Protein AF-A0A7V4QDB2-F1 (afdb_monomer_lite)

Structure (mmCIF, N/CA/C/O backbone):
data_AF-A0A7V4QDB2-F1
#
_entry.id   AF-A0A7V4QDB2-F1
#
loop_
_atom_site.group_PDB
_atom_site.id
_atom_site.type_symbol
_atom_site.label_atom_id
_atom_site.label_alt_id
_atom_site.label_comp_id
_atom_site.label_asym_id
_atom_site.label_entity_id
_atom_site.label_seq_id
_atom_site.pdbx_PDB_ins_code
_atom_site.Cartn_x
_atom_site.Cartn_y
_atom_site.Cartn_z
_atom_site.occupancy
_atom_site.B_iso_or_equiv
_atom_site.auth_seq_id
_atom_site.auth_comp_id
_atom_site.auth_asym_id
_atom_site.auth_atom_id
_atom_site.pdbx_PDB_model_num
ATOM 1 N N . MET A 1 1 ? -69.770 12.957 23.979 1.00 39.69 1 MET A N 1
ATOM 2 C CA . MET A 1 1 ? -69.033 11.780 23.462 1.00 39.69 1 MET A CA 1
ATOM 3 C C . MET A 1 1 ? -67.690 12.247 22.910 1.00 39.69 1 MET A C 1
ATOM 5 O O . MET A 1 1 ? -67.645 12.792 21.817 1.00 39.69 1 MET A O 1
ATOM 9 N N . ILE A 1 2 ? -66.619 12.118 23.698 1.00 40.50 2 ILE A N 1
ATOM 10 C CA . ILE A 1 2 ? -65.248 12.482 23.302 1.00 40.50 2 ILE A CA 1
ATOM 11 C C . ILE A 1 2 ? -64.656 11.323 22.488 1.00 40.50 2 ILE A C 1
ATOM 13 O O . ILE A 1 2 ? -64.474 10.222 23.005 1.00 40.50 2 ILE A O 1
ATOM 17 N N . LYS A 1 3 ? -64.389 11.559 21.200 1.00 41.50 3 LYS A N 1
ATOM 18 C CA . LYS A 1 3 ? -63.605 10.655 20.350 1.00 41.50 3 LYS A CA 1
ATOM 19 C C . LYS A 1 3 ? -62.129 10.842 20.700 1.00 41.50 3 LYS A C 1
ATOM 21 O O . LYS A 1 3 ? -61.544 11.868 20.372 1.00 41.50 3 LYS A O 1
ATOM 26 N N . LYS A 1 4 ? -61.534 9.858 21.375 1.00 45.91 4 LYS A N 1
ATOM 27 C CA . LYS A 1 4 ? -60.077 9.768 21.530 1.00 45.91 4 LYS A CA 1
ATOM 28 C C . LYS A 1 4 ? -59.485 9.322 20.193 1.00 45.91 4 LYS A C 1
ATOM 30 O O . LYS A 1 4 ? -59.705 8.189 19.777 1.00 45.91 4 LYS A O 1
ATOM 35 N N . ILE A 1 5 ? -58.766 10.214 19.519 1.00 55.41 5 ILE A N 1
ATOM 36 C CA . ILE A 1 5 ? -57.895 9.864 18.394 1.00 55.41 5 ILE A CA 1
ATOM 37 C C . ILE A 1 5 ? -56.551 9.469 19.007 1.00 55.41 5 ILE A C 1
ATOM 39 O O . ILE A 1 5 ? -55.859 10.304 19.584 1.00 55.41 5 ILE A O 1
ATOM 43 N N . ILE A 1 6 ? -56.221 8.182 18.940 1.00 51.91 6 ILE A N 1
ATOM 44 C CA . ILE A 1 6 ? -54.904 7.662 19.311 1.00 51.91 6 ILE A CA 1
ATOM 45 C C . ILE A 1 6 ? -54.031 7.793 18.062 1.00 51.91 6 ILE A C 1
ATOM 47 O O . ILE A 1 6 ? -54.211 7.057 17.096 1.00 51.91 6 ILE A O 1
ATOM 51 N N . LEU A 1 7 ? -53.132 8.777 18.064 1.00 51.25 7 LEU A N 1
ATOM 52 C CA . LEU A 1 7 ? -52.102 8.937 17.043 1.00 51.25 7 LEU A CA 1
ATOM 53 C C . LEU A 1 7 ? -50.924 8.030 17.416 1.00 51.25 7 LEU A C 1
ATOM 55 O O . LEU A 1 7 ? -50.096 8.384 18.252 1.00 51.25 7 LEU A O 1
ATOM 59 N N . THR A 1 8 ? -50.874 6.836 16.835 1.00 52.44 8 THR A N 1
ATOM 60 C CA . THR A 1 8 ? -49.744 5.915 16.984 1.00 52.44 8 THR A CA 1
ATOM 61 C C . THR A 1 8 ? -48.567 6.463 16.176 1.00 52.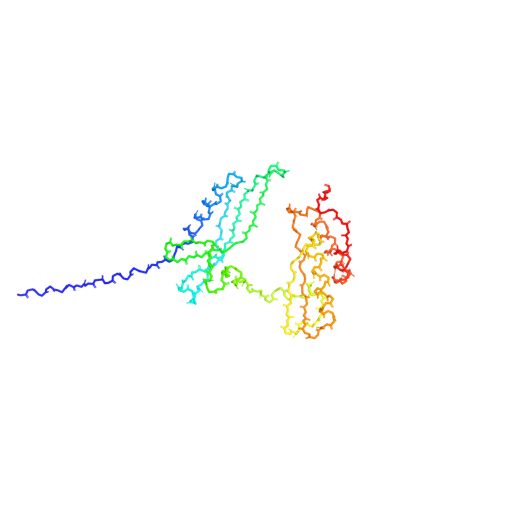44 8 THR A C 1
ATOM 63 O O . THR A 1 8 ? -48.520 6.322 14.955 1.00 52.44 8 THR A O 1
ATOM 66 N N . LEU A 1 9 ? -47.625 7.132 16.846 1.00 48.81 9 LEU A N 1
ATOM 67 C CA . LEU A 1 9 ? -46.342 7.509 16.256 1.00 48.81 9 LEU A CA 1
ATOM 68 C C . LEU A 1 9 ? -45.534 6.223 16.027 1.00 48.81 9 LEU A C 1
ATOM 70 O O . LEU A 1 9 ? -44.991 5.643 16.965 1.00 48.81 9 LEU A O 1
ATOM 74 N N . LEU A 1 10 ? -45.484 5.752 14.781 1.00 46.97 10 LEU A N 1
ATOM 75 C CA . LEU A 1 10 ? -44.579 4.684 14.372 1.00 46.97 10 LEU A CA 1
ATOM 76 C C . LEU A 1 10 ? -43.167 5.288 14.316 1.00 46.97 10 LEU A C 1
ATOM 78 O O . LEU A 1 10 ? -42.761 5.857 13.304 1.00 46.97 10 LEU A O 1
ATOM 82 N N . THR A 1 11 ? -42.425 5.241 15.421 1.00 50.84 11 T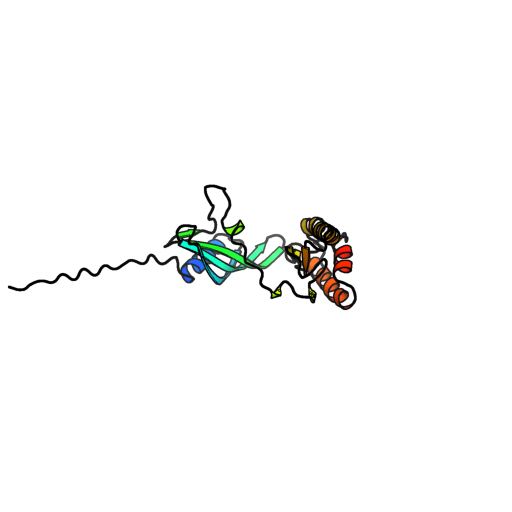HR A N 1
ATOM 83 C CA . THR A 1 11 ? -40.996 5.561 15.396 1.00 50.84 11 THR A CA 1
ATOM 84 C C . THR A 1 11 ? -40.297 4.444 14.634 1.00 50.84 11 THR A C 1
ATOM 86 O O . THR A 1 11 ? -40.037 3.374 15.182 1.00 50.84 11 THR A O 1
ATOM 89 N N . ALA A 1 12 ? -40.042 4.664 13.346 1.00 49.31 12 ALA A N 1
ATOM 90 C CA . ALA A 1 12 ? -39.113 3.842 12.595 1.00 49.31 12 ALA A CA 1
ATOM 91 C C . ALA A 1 12 ? -37.734 4.021 13.239 1.00 49.31 12 ALA A C 1
ATOM 93 O O . ALA A 1 12 ? -37.071 5.038 13.035 1.00 49.31 12 ALA A O 1
ATOM 94 N N . SER A 1 13 ? -37.332 3.057 14.065 1.00 45.91 13 SER A N 1
ATOM 95 C CA . SER A 1 13 ? -35.958 2.927 14.526 1.00 45.91 13 SER A CA 1
ATOM 96 C C . SER A 1 13 ? -35.113 2.644 13.292 1.00 45.91 13 SER A C 1
ATOM 98 O O . SER A 1 13 ? -34.986 1.499 12.863 1.00 45.91 13 SER A O 1
ATOM 100 N N . ILE A 1 14 ? -34.597 3.695 12.660 1.00 53.34 14 ILE A N 1
ATOM 101 C CA . ILE A 1 14 ? -33.517 3.548 11.697 1.00 53.34 14 ILE A CA 1
ATOM 102 C C . ILE A 1 14 ? -32.365 3.007 12.535 1.00 53.34 14 ILE A C 1
ATOM 104 O O . ILE A 1 14 ? -31.809 3.725 13.363 1.00 53.34 14 ILE A O 1
ATOM 108 N N . ALA A 1 15 ? -32.083 1.714 12.401 1.00 53.75 15 ALA A N 1
ATOM 109 C CA . ALA A 1 15 ? -30.854 1.151 12.917 1.00 53.75 15 ALA A CA 1
ATOM 110 C C . ALA A 1 15 ? -29.731 1.834 12.131 1.00 53.75 15 ALA A C 1
ATOM 112 O O . ALA A 1 15 ? -29.511 1.570 10.948 1.00 53.75 15 ALA A O 1
ATOM 113 N N . PHE A 1 16 ? -29.136 2.855 12.740 1.00 61.19 16 PHE A N 1
ATOM 114 C CA . PHE A 1 16 ? -27.985 3.519 12.166 1.00 61.19 16 PHE A CA 1
ATOM 115 C C . PHE A 1 16 ? -26.813 2.555 12.320 1.00 61.19 16 PHE A C 1
ATOM 117 O O . PHE A 1 16 ? -26.580 2.029 13.406 1.00 61.19 16 PHE A O 1
ATOM 124 N N . ALA A 1 17 ? -26.104 2.288 11.224 1.00 71.50 17 ALA A N 1
ATOM 125 C CA . ALA A 1 17 ? -24.808 1.634 11.311 1.00 71.50 17 ALA A CA 1
ATOM 126 C C . ALA A 1 17 ? -23.901 2.431 12.258 1.00 71.50 17 ALA A C 1
ATOM 128 O O . ALA A 1 17 ? -24.026 3.659 12.321 1.00 71.50 17 ALA A O 1
ATOM 129 N N . ALA A 1 18 ? -22.990 1.743 12.953 1.00 87.19 18 ALA A N 1
ATOM 130 C CA . ALA A 1 18 ? -22.106 2.361 13.934 1.00 87.19 18 ALA A CA 1
ATOM 131 C C . ALA A 1 18 ? -21.476 3.629 13.353 1.00 87.19 18 ALA A C 1
ATOM 133 O O . ALA A 1 18 ? -20.985 3.619 12.218 1.00 87.19 18 ALA A O 1
ATOM 134 N N . SER A 1 19 ? -21.524 4.712 14.115 1.00 91.75 19 SER A N 1
ATOM 135 C CA . SER A 1 19 ? -21.009 6.032 13.770 1.00 91.75 19 SER A CA 1
ATOM 136 C C . SER A 1 19 ? -19.488 6.035 13.597 1.00 91.75 19 SER A C 1
ATOM 138 O O . SER A 1 19 ? -18.784 5.099 13.973 1.00 91.75 19 SER A O 1
ATOM 140 N N . ASP A 1 20 ? -18.950 7.105 13.013 1.00 94.19 20 ASP A N 1
ATOM 141 C CA . ASP A 1 20 ? -17.502 7.257 12.825 1.00 94.19 20 ASP A CA 1
ATOM 142 C C . ASP A 1 20 ? -16.729 7.307 14.150 1.00 94.19 20 ASP A C 1
ATOM 144 O O . ASP A 1 20 ? -15.613 6.786 14.218 1.00 94.19 20 ASP A O 1
ATOM 148 N N . SER A 1 21 ? -17.322 7.876 15.206 1.00 94.69 21 SER A N 1
ATOM 149 C CA . SER A 1 21 ? -16.753 7.845 16.557 1.00 94.69 21 SER A CA 1
ATOM 150 C C . SER A 1 21 ? -16.737 6.431 17.120 1.00 94.69 21 SER A C 1
ATOM 152 O O . SER A 1 21 ? -15.685 5.980 17.554 1.00 94.69 21 SER A O 1
ATOM 154 N N . GLU A 1 22 ? -17.844 5.688 17.020 1.00 95.19 22 GLU A N 1
ATOM 155 C CA . GLU A 1 22 ? -17.910 4.307 17.522 1.00 95.19 22 GLU A CA 1
ATOM 156 C C . GLU A 1 22 ? -16.906 3.395 16.807 1.00 95.19 22 GLU A C 1
ATOM 158 O O . GLU A 1 22 ? -16.229 2.593 17.448 1.00 95.19 22 GLU A O 1
ATOM 163 N N . VAL A 1 23 ? -16.747 3.548 15.487 1.00 95.94 23 VAL A N 1
ATOM 164 C CA . VAL A 1 23 ? -15.726 2.816 14.722 1.00 95.94 23 VAL A CA 1
ATOM 165 C C . VAL A 1 23 ? -14.315 3.217 15.156 1.00 95.94 23 VAL A C 1
ATOM 167 O O . VAL A 1 23 ? -13.468 2.348 15.367 1.00 95.94 23 VAL A O 1
ATOM 170 N N . SER A 1 24 ? -14.044 4.513 15.312 1.00 96.88 24 SER A N 1
ATOM 171 C CA . SER A 1 24 ? -12.717 5.003 15.711 1.00 96.88 24 SER A CA 1
ATOM 172 C C . SER A 1 24 ? -12.333 4.562 17.126 1.00 96.88 24 SER A C 1
ATOM 174 O O . SER A 1 24 ? -11.186 4.163 17.351 1.00 96.88 24 SER A O 1
ATOM 176 N N . ASP A 1 25 ? -13.285 4.573 18.056 1.00 96.50 25 ASP A N 1
ATOM 177 C CA . ASP A 1 25 ? -13.107 4.126 19.438 1.00 96.50 25 ASP A CA 1
ATOM 178 C C . ASP A 1 25 ? -12.877 2.616 19.494 1.00 96.50 25 ASP A C 1
ATOM 180 O O . ASP A 1 25 ? -11.897 2.164 20.090 1.00 96.50 25 ASP A O 1
ATOM 184 N N . PHE A 1 26 ? -13.690 1.836 18.772 1.00 96.25 26 PHE A N 1
ATOM 185 C CA . PHE A 1 26 ? -13.509 0.391 18.642 1.00 96.25 26 PHE A CA 1
ATOM 186 C C . PHE A 1 26 ? -12.099 0.035 18.152 1.00 96.25 26 PHE A C 1
ATOM 188 O O . PHE A 1 26 ? -11.421 -0.802 18.750 1.00 96.25 26 PHE A O 1
ATOM 195 N N . ILE A 1 27 ? -11.624 0.693 17.091 1.00 96.81 27 ILE A N 1
ATOM 196 C CA . ILE A 1 27 ? -10.281 0.464 16.539 1.00 96.81 27 ILE A CA 1
ATOM 197 C C . ILE A 1 27 ? -9.201 0.883 17.540 1.00 96.81 27 ILE A C 1
ATOM 199 O O . ILE A 1 27 ? -8.220 0.165 17.730 1.00 96.81 27 ILE A O 1
ATOM 203 N N . THR A 1 28 ? -9.373 2.029 18.196 1.00 97.38 28 THR A N 1
ATOM 204 C CA . THR A 1 28 ? -8.433 2.517 19.211 1.00 97.38 28 THR A CA 1
ATOM 205 C C . THR A 1 28 ? -8.288 1.506 20.346 1.00 97.38 28 THR A C 1
ATOM 207 O O . THR A 1 28 ? -7.170 1.188 20.756 1.00 97.38 28 THR A O 1
ATOM 210 N N . ASP A 1 29 ? -9.397 0.941 20.814 1.00 96.44 29 ASP A N 1
ATOM 211 C CA . ASP A 1 29 ? -9.395 -0.075 21.859 1.00 96.44 29 ASP A CA 1
ATOM 212 C C . ASP A 1 29 ? -8.815 -1.408 21.378 1.00 96.44 29 ASP A C 1
ATOM 214 O O . ASP A 1 29 ? -8.097 -2.060 22.137 1.00 96.44 29 ASP A O 1
ATOM 218 N N . LEU A 1 30 ? -9.025 -1.795 20.113 1.00 94.56 30 LEU A N 1
ATOM 219 C CA . LEU A 1 30 ? -8.324 -2.937 19.517 1.00 94.56 30 LEU A CA 1
ATOM 220 C C . LEU A 1 30 ? -6.802 -2.754 19.544 1.00 94.56 30 LEU A C 1
ATOM 222 O O . LEU A 1 30 ? -6.093 -3.694 19.898 1.00 94.56 30 LEU A O 1
ATOM 226 N N . VAL A 1 31 ? -6.295 -1.560 19.224 1.00 95.69 31 VAL A N 1
ATOM 227 C CA . VAL A 1 31 ? -4.853 -1.271 19.284 1.00 95.69 31 VAL A CA 1
ATOM 228 C C . VAL A 1 31 ? -4.340 -1.366 20.724 1.00 95.69 31 VAL A C 1
ATOM 230 O O . VAL A 1 31 ? -3.316 -2.008 20.954 1.00 95.69 31 VAL A O 1
ATOM 233 N N . LYS A 1 32 ? -5.064 -0.805 21.705 1.00 96.06 32 LYS A N 1
ATOM 234 C CA . LYS A 1 32 ? -4.680 -0.848 23.133 1.00 96.06 32 LYS A CA 1
ATOM 235 C C . LYS A 1 32 ? -4.586 -2.264 23.704 1.00 96.06 32 LYS A C 1
ATOM 237 O O . LYS A 1 32 ? -3.852 -2.473 24.665 1.00 96.06 32 LYS A O 1
ATOM 242 N N . LYS A 1 33 ? -5.314 -3.238 23.141 1.00 96.00 33 LYS A N 1
ATOM 243 C CA . LYS A 1 33 ? -5.232 -4.645 23.578 1.00 96.00 33 LYS A CA 1
ATOM 244 C C . LYS A 1 33 ? -3.844 -5.245 23.367 1.00 96.00 33 LYS A C 1
ATOM 246 O O . LYS A 1 33 ? -3.505 -6.215 24.040 1.00 96.00 33 LYS A O 1
ATOM 251 N N . ASN A 1 34 ? -3.044 -4.694 22.454 1.00 94.75 34 ASN A N 1
ATOM 252 C CA . ASN A 1 34 ? -1.663 -5.110 22.272 1.00 94.75 34 ASN A CA 1
ATOM 253 C C . ASN A 1 34 ? -0.725 -4.187 23.078 1.00 94.75 34 ASN A C 1
ATOM 255 O O . ASN A 1 34 ? -0.548 -3.033 22.692 1.00 94.75 34 ASN A O 1
ATOM 259 N N . PRO A 1 35 ? -0.060 -4.677 24.143 1.00 93.62 35 PRO A N 1
ATOM 260 C CA . PRO A 1 35 ? 0.806 -3.853 24.992 1.00 93.62 35 PRO A CA 1
ATOM 261 C C . PRO A 1 35 ? 2.057 -3.328 24.272 1.00 93.62 35 PRO A C 1
ATOM 263 O O . PRO A 1 35 ? 2.726 -2.428 24.776 1.00 93.62 35 PRO A O 1
ATOM 266 N N . MET A 1 36 ? 2.395 -3.881 23.103 1.00 94.50 36 MET A N 1
ATOM 267 C CA . MET A 1 36 ? 3.489 -3.381 22.268 1.00 94.50 36 MET A CA 1
ATOM 268 C C . MET A 1 36 ? 3.070 -2.173 21.424 1.00 94.50 36 MET A C 1
ATOM 270 O O . MET A 1 36 ? 3.922 -1.580 20.766 1.00 94.50 36 MET A O 1
ATOM 274 N N . LEU A 1 37 ? 1.784 -1.809 21.407 1.00 96.19 37 LEU A N 1
ATOM 275 C CA . LEU A 1 37 ? 1.252 -0.725 20.592 1.00 96.19 37 LEU A CA 1
ATOM 276 C C . LEU A 1 37 ? 0.703 0.403 21.470 1.00 96.19 37 LEU A C 1
ATOM 278 O O . LEU A 1 37 ? 0.098 0.184 22.514 1.00 96.19 37 LEU A O 1
ATOM 282 N N . THR A 1 38 ? 0.888 1.642 21.030 1.00 96.94 38 THR A N 1
ATOM 283 C CA . THR A 1 38 ? 0.275 2.828 21.639 1.00 96.94 38 THR A CA 1
ATOM 284 C C . THR A 1 38 ? -0.481 3.595 20.557 1.00 96.94 38 THR A C 1
ATOM 286 O O . THR A 1 38 ? 0.161 4.081 19.623 1.00 96.94 38 THR A O 1
ATOM 289 N N . PRO A 1 39 ? -1.822 3.701 20.624 1.00 96.94 39 PRO A N 1
ATOM 290 C CA . PRO A 1 39 ? -2.593 4.393 19.594 1.00 96.94 39 PRO A CA 1
ATOM 291 C C . PRO A 1 39 ? -2.254 5.889 19.572 1.00 96.94 39 PRO A C 1
ATOM 293 O O . PRO A 1 39 ? -2.085 6.508 20.621 1.00 96.94 39 PRO A O 1
ATOM 296 N N . LYS A 1 40 ? -2.179 6.474 18.372 1.00 97.69 40 LYS A N 1
ATOM 297 C CA . LYS A 1 40 ? -2.029 7.922 18.162 1.00 97.69 40 LYS A CA 1
ATOM 298 C C . LYS A 1 40 ? -3.288 8.546 17.587 1.00 97.69 40 LYS A C 1
ATOM 300 O O . LYS A 1 40 ? -3.792 9.518 18.138 1.00 97.69 40 LYS A O 1
ATOM 305 N N . SER A 1 41 ? -3.780 8.021 16.467 1.00 97.31 41 SER A N 1
ATOM 306 C CA . SER A 1 41 ? -5.013 8.510 15.852 1.00 97.31 41 SER A CA 1
ATOM 307 C C . SER A 1 41 ? -5.687 7.447 14.990 1.00 97.31 41 SER A C 1
ATOM 309 O O . SER A 1 41 ? -5.026 6.572 14.432 1.00 97.31 41 SER A O 1
ATOM 311 N N . VAL A 1 42 ? -7.009 7.546 14.866 1.00 97.69 42 VAL A N 1
ATOM 312 C CA . VAL A 1 42 ? -7.808 6.811 13.882 1.00 97.69 42 VAL A CA 1
ATOM 313 C C . VAL A 1 42 ? -8.588 7.844 13.079 1.00 97.69 42 VAL A C 1
ATOM 315 O O . VAL A 1 42 ? -9.263 8.696 13.652 1.00 97.69 42 VAL A O 1
ATOM 318 N N . LYS A 1 43 ? -8.450 7.819 11.753 1.00 97.12 43 LYS A N 1
ATOM 319 C CA . LYS A 1 43 ? -9.115 8.754 10.836 1.00 97.12 43 LYS A CA 1
ATOM 320 C C . LYS A 1 43 ? -9.978 7.982 9.856 1.00 97.12 43 LYS A C 1
ATOM 322 O O . LYS A 1 43 ? -9.466 7.126 9.136 1.00 97.12 43 LYS A O 1
ATOM 327 N N . ILE A 1 44 ? -11.260 8.323 9.785 1.00 96.19 44 ILE A N 1
ATOM 328 C CA . ILE A 1 44 ? -12.166 7.787 8.768 1.00 96.19 44 ILE A CA 1
ATOM 329 C C . ILE A 1 44 ? -11.897 8.512 7.445 1.00 96.19 44 ILE A C 1
ATOM 331 O O . ILE A 1 44 ? -11.963 9.737 7.371 1.00 96.19 44 ILE A O 1
ATOM 335 N N . LEU A 1 45 ? -11.556 7.759 6.399 1.00 92.75 45 LEU A N 1
ATOM 336 C CA . LEU A 1 45 ? -11.336 8.287 5.049 1.00 92.75 45 LEU A CA 1
ATOM 337 C C . LEU A 1 45 ? -12.620 8.343 4.224 1.00 92.75 45 LEU A C 1
ATOM 339 O O . LEU A 1 45 ? -12.723 9.126 3.283 1.00 92.75 45 LEU A O 1
ATOM 343 N N . GLY A 1 46 ? -13.578 7.476 4.535 1.00 91.69 46 GLY A N 1
ATOM 344 C CA . GLY A 1 46 ? -14.859 7.436 3.853 1.00 91.69 46 GLY A CA 1
ATOM 345 C C . GLY A 1 46 ? -15.593 6.123 4.066 1.00 91.69 46 GLY A C 1
ATOM 346 O O . GLY A 1 46 ? -15.022 5.131 4.529 1.00 91.69 46 GLY A O 1
ATOM 347 N N . ARG A 1 47 ? -16.868 6.136 3.679 1.00 92.88 47 ARG A N 1
ATOM 348 C CA . ARG A 1 47 ? -17.786 5.003 3.774 1.00 92.88 47 ARG A CA 1
ATOM 349 C C . ARG A 1 47 ? -18.341 4.632 2.412 1.00 92.88 47 ARG A C 1
ATOM 351 O O . ARG A 1 47 ? -18.615 5.498 1.585 1.00 92.88 47 ARG A O 1
ATOM 358 N N . GLU A 1 48 ? -18.530 3.343 2.196 1.00 91.00 48 GLU A N 1
ATOM 359 C CA . GLU A 1 48 ? -19.113 2.790 0.982 1.00 91.00 48 GLU A CA 1
ATOM 360 C C . GLU A 1 48 ? -20.178 1.765 1.369 1.00 91.00 48 GLU A C 1
ATOM 362 O O . GLU A 1 48 ? -19.875 0.745 1.985 1.00 91.00 48 GLU A O 1
ATOM 367 N N . LYS A 1 49 ? -21.439 2.037 1.015 1.00 92.00 49 LYS A N 1
ATOM 368 C CA . LYS A 1 49 ? -22.520 1.065 1.204 1.00 92.00 49 LYS A CA 1
ATOM 369 C C . LYS A 1 49 ? -22.301 -0.131 0.293 1.00 92.00 49 LYS A C 1
ATOM 371 O O . LYS A 1 49 ? -21.913 0.022 -0.865 1.00 92.00 49 LYS A O 1
ATOM 376 N N . LEU A 1 50 ? -22.648 -1.310 0.791 1.00 90.56 50 LEU A N 1
ATOM 377 C CA . LEU A 1 50 ? -22.534 -2.572 0.081 1.00 90.56 50 LEU A CA 1
ATOM 378 C C . LEU A 1 50 ? -23.930 -3.192 -0.138 1.00 90.56 50 LEU A C 1
ATOM 380 O O . LEU A 1 50 ? -24.281 -4.164 0.530 1.00 90.56 50 LEU A O 1
ATOM 384 N N . PRO A 1 51 ? -24.743 -2.698 -1.099 1.00 86.25 51 PRO A N 1
ATOM 385 C CA . PRO A 1 51 ? -26.124 -3.163 -1.287 1.00 86.25 51 PRO A CA 1
ATOM 386 C C . PRO A 1 51 ? -26.263 -4.667 -1.539 1.00 86.25 51 PRO A C 1
ATOM 388 O O . PRO A 1 51 ? -27.270 -5.273 -1.196 1.00 86.25 51 PRO A O 1
ATOM 391 N N . LYS A 1 52 ? -25.238 -5.285 -2.139 1.00 87.19 52 LYS A N 1
ATOM 392 C CA . LYS A 1 52 ? -25.208 -6.728 -2.420 1.00 87.19 52 LYS A CA 1
ATOM 393 C C . LYS A 1 52 ? -25.003 -7.593 -1.176 1.00 87.19 52 LYS A C 1
ATOM 395 O O . LYS A 1 52 ? -25.244 -8.793 -1.240 1.00 87.19 52 LYS A O 1
ATOM 400 N N . TYR A 1 53 ? -24.550 -6.997 -0.081 1.00 87.56 53 TYR A N 1
ATOM 401 C CA . TYR A 1 53 ? -24.228 -7.679 1.163 1.00 87.56 53 TYR A CA 1
ATOM 402 C C . TYR A 1 53 ? -25.081 -7.076 2.267 1.00 87.56 53 TYR A C 1
ATOM 404 O O . TYR A 1 53 ? -24.555 -6.469 3.186 1.00 87.56 53 TYR A O 1
ATOM 412 N N . ASP A 1 54 ? -26.405 -7.173 2.120 1.00 85.75 54 ASP A N 1
ATOM 413 C CA . ASP A 1 54 ? -27.380 -6.808 3.157 1.00 85.75 54 ASP A CA 1
ATOM 414 C C . ASP A 1 54 ? -27.144 -5.415 3.782 1.00 85.75 54 ASP A C 1
ATOM 416 O O . ASP A 1 54 ? -27.237 -5.214 4.993 1.00 85.75 54 ASP A O 1
ATOM 420 N N . ASN A 1 55 ? -26.771 -4.462 2.919 1.00 85.06 55 ASN A N 1
ATOM 421 C CA . ASN A 1 55 ? -26.463 -3.071 3.251 1.00 85.06 55 ASN A CA 1
ATOM 422 C C . ASN A 1 55 ? -25.403 -2.862 4.349 1.00 85.06 55 ASN A C 1
ATOM 424 O O . ASN A 1 55 ? -25.400 -1.810 4.986 1.00 85.06 55 ASN A O 1
ATOM 428 N N . TRP A 1 56 ? -24.467 -3.799 4.527 1.00 93.25 56 TRP A N 1
ATOM 429 C CA . TRP A 1 56 ? -23.234 -3.523 5.268 1.00 93.25 56 TRP A CA 1
ATOM 430 C C . TRP A 1 56 ? -22.518 -2.296 4.684 1.00 93.25 56 TRP A C 1
ATOM 432 O O . TRP A 1 56 ? -22.581 -2.028 3.482 1.00 93.25 56 TRP A O 1
ATOM 442 N N . GLU A 1 57 ? -21.802 -1.553 5.518 1.00 94.00 57 GLU A N 1
ATOM 443 C CA . GLU A 1 57 ? -20.965 -0.436 5.085 1.00 94.00 57 GLU A CA 1
ATOM 444 C C . GLU A 1 57 ? -19.492 -0.795 5.246 1.00 94.00 57 GLU A C 1
ATOM 446 O O . GLU A 1 57 ? -19.064 -1.229 6.313 1.00 94.00 57 GLU A O 1
ATOM 451 N N . ALA A 1 58 ? -18.704 -0.590 4.192 1.00 94.12 58 ALA A N 1
ATOM 452 C CA . ALA A 1 58 ? -17.252 -0.602 4.269 1.00 94.12 58 ALA A CA 1
ATOM 453 C C . ALA A 1 58 ? -16.755 0.781 4.701 1.00 94.12 58 ALA A C 1
ATOM 455 O O . ALA A 1 58 ? -17.042 1.786 4.050 1.00 94.12 58 ALA A O 1
ATOM 456 N N . VAL A 1 59 ? -15.968 0.829 5.767 1.00 95.00 59 VAL A N 1
ATOM 457 C CA . VAL A 1 59 ? -15.392 2.040 6.352 1.00 95.00 59 VAL A CA 1
ATOM 458 C C . VAL A 1 59 ? -13.884 1.986 6.151 1.00 95.00 59 VAL A C 1
ATOM 460 O O . VAL A 1 59 ? -13.202 1.129 6.710 1.00 95.00 59 VAL A O 1
ATOM 463 N N . LYS A 1 60 ? -13.351 2.881 5.320 1.00 94.31 60 LYS A N 1
ATOM 464 C CA . LYS A 1 60 ? -11.908 2.988 5.065 1.00 94.31 60 LYS A CA 1
ATOM 465 C C . LYS A 1 60 ? -11.298 3.872 6.140 1.00 94.31 60 LYS A C 1
ATOM 467 O O . LYS A 1 60 ? -11.784 4.980 6.365 1.00 94.31 60 LYS A O 1
ATOM 472 N N . VAL A 1 61 ? -10.236 3.403 6.780 1.00 95.69 61 VAL A N 1
ATOM 473 C CA . VAL A 1 61 ? -9.614 4.083 7.920 1.00 95.69 61 VAL A CA 1
ATOM 474 C C . VAL A 1 61 ? -8.109 4.201 7.745 1.00 95.69 61 VAL A C 1
ATOM 476 O O . VAL A 1 61 ? -7.478 3.370 7.095 1.00 95.69 61 VAL A O 1
ATOM 479 N N . VAL A 1 62 ? -7.528 5.222 8.365 1.00 97.00 62 VAL A N 1
ATOM 480 C CA . VAL A 1 62 ? -6.089 5.338 8.609 1.00 97.00 62 VAL A CA 1
ATOM 481 C C . VAL A 1 62 ? -5.860 5.244 10.104 1.00 97.00 62 VAL A C 1
ATOM 483 O O . VAL A 1 62 ? -6.444 6.009 10.868 1.00 97.00 62 VAL A O 1
ATOM 486 N N . ILE A 1 63 ? -4.998 4.318 10.502 1.00 97.50 63 ILE A N 1
ATOM 487 C CA . ILE A 1 63 ? -4.638 4.042 11.887 1.00 97.50 63 ILE A CA 1
ATOM 488 C C . ILE A 1 63 ? -3.175 4.440 12.062 1.00 97.50 63 ILE A C 1
ATOM 490 O O . ILE A 1 63 ? -2.293 3.944 11.357 1.00 97.50 63 ILE A O 1
ATOM 494 N N . GLU A 1 64 ? -2.923 5.343 13.000 1.00 97.69 64 GLU A N 1
ATOM 495 C CA . GLU A 1 64 ? -1.590 5.766 13.412 1.00 97.69 64 GLU A CA 1
ATOM 496 C C . GLU A 1 64 ? -1.344 5.274 14.844 1.00 97.69 64 GLU A C 1
ATOM 498 O O . GLU A 1 64 ? -2.155 5.516 15.741 1.00 97.69 64 GLU A O 1
ATOM 503 N N . TYR A 1 65 ? -0.232 4.579 15.071 1.00 96.75 65 TYR A N 1
ATOM 504 C CA . TYR A 1 65 ? 0.177 4.079 16.386 1.00 96.75 65 TYR A CA 1
ATOM 505 C C . TYR A 1 65 ? 1.701 4.007 16.492 1.00 96.75 65 TYR A C 1
ATOM 507 O O . TYR A 1 65 ? 2.401 3.907 15.489 1.00 96.75 65 TYR A O 1
ATOM 515 N N . THR A 1 66 ? 2.229 4.035 17.711 1.00 96.94 66 THR A N 1
ATOM 516 C CA . THR A 1 66 ? 3.631 3.699 17.980 1.00 96.94 66 THR A CA 1
ATOM 517 C C . THR A 1 66 ? 3.733 2.214 18.289 1.00 96.94 66 THR A C 1
ATOM 519 O O . THR A 1 66 ? 3.024 1.724 19.166 1.00 96.94 66 THR A O 1
ATOM 522 N N . ALA A 1 67 ? 4.616 1.504 17.595 1.00 95.31 67 ALA A N 1
ATOM 523 C CA . ALA A 1 67 ? 5.022 0.149 17.942 1.00 95.31 67 ALA A CA 1
ATOM 524 C C . ALA A 1 67 ? 6.297 0.194 18.795 1.00 95.31 67 ALA A C 1
ATOM 526 O O . ALA A 1 67 ? 7.201 0.983 18.523 1.00 95.31 67 ALA A O 1
ATOM 527 N N . ASN A 1 68 ? 6.370 -0.649 19.820 1.00 94.44 68 ASN A N 1
ATOM 528 C CA . ASN A 1 68 ? 7.554 -0.877 20.639 1.00 94.44 68 ASN A CA 1
ATOM 529 C C . ASN A 1 68 ? 8.099 -2.275 20.340 1.00 94.44 68 ASN A C 1
ATOM 531 O O . ASN A 1 68 ? 7.662 -3.260 20.931 1.00 94.44 68 ASN A O 1
ATOM 535 N N . ASP A 1 69 ? 9.021 -2.360 19.387 1.00 87.38 69 ASP A N 1
ATOM 536 C CA . ASP A 1 69 ? 9.636 -3.623 18.995 1.00 87.38 69 ASP A CA 1
ATOM 537 C C . ASP A 1 69 ? 10.913 -3.870 19.820 1.00 87.38 69 ASP A C 1
ATOM 539 O O . ASP A 1 69 ? 11.770 -2.987 19.890 1.00 87.38 69 ASP A O 1
ATOM 543 N N . PRO A 1 70 ? 11.103 -5.061 20.412 1.00 86.06 70 PRO A N 1
ATOM 544 C CA . PRO A 1 70 ? 12.286 -5.349 21.225 1.00 86.06 70 PRO A CA 1
ATOM 545 C C . PRO A 1 70 ? 13.628 -5.220 20.488 1.00 86.06 70 PRO A C 1
ATOM 547 O O . PRO A 1 70 ? 14.647 -4.969 21.125 1.00 86.06 70 PRO A O 1
ATOM 550 N N . LYS A 1 71 ? 13.656 -5.408 19.163 1.00 84.44 71 LYS A N 1
ATOM 551 C CA . LYS A 1 71 ? 14.877 -5.352 18.344 1.00 84.44 71 LYS A CA 1
ATOM 552 C C . LYS A 1 71 ? 15.118 -3.965 17.753 1.00 84.44 71 LYS A C 1
ATOM 554 O O . LYS A 1 71 ? 16.266 -3.584 17.543 1.00 84.44 71 LYS A O 1
ATOM 559 N N . ARG A 1 72 ? 14.052 -3.230 17.433 1.00 79.62 72 ARG A N 1
ATOM 560 C CA . ARG A 1 72 ? 14.116 -1.944 16.712 1.00 79.62 72 ARG A CA 1
ATOM 561 C C . ARG A 1 72 ? 13.817 -0.726 17.585 1.00 79.62 72 ARG A C 1
ATOM 563 O O . ARG A 1 72 ? 14.057 0.395 17.150 1.00 79.62 72 ARG A O 1
ATOM 570 N N . GLY A 1 73 ? 13.320 -0.931 18.801 1.00 88.19 73 GLY A N 1
ATOM 571 C CA . GLY A 1 73 ? 12.849 0.132 19.678 1.00 88.19 73 GLY A CA 1
ATOM 572 C C . GLY A 1 73 ? 11.490 0.683 19.245 1.00 88.19 73 GLY A C 1
ATOM 573 O O . GLY A 1 73 ? 10.690 0.004 18.597 1.00 88.19 73 GLY A O 1
ATOM 574 N N . LYS A 1 74 ? 11.215 1.932 19.632 1.00 93.25 74 LYS A N 1
ATOM 575 C CA . LYS A 1 74 ? 9.943 2.600 19.343 1.00 93.25 74 LYS A CA 1
ATOM 576 C C . LYS A 1 74 ? 9.961 3.256 17.967 1.00 93.25 74 LYS A C 1
ATOM 578 O O . LYS A 1 74 ? 10.854 4.046 17.678 1.00 93.25 74 LYS A O 1
ATOM 583 N N . PHE A 1 75 ? 8.940 2.993 17.162 1.00 91.56 75 PHE A N 1
ATOM 584 C CA . PHE A 1 75 ? 8.733 3.665 15.881 1.00 91.56 75 PHE A CA 1
ATOM 585 C C . PHE A 1 75 ? 7.248 3.854 15.591 1.00 91.56 75 PHE A C 1
ATOM 587 O O . PHE A 1 75 ? 6.396 3.106 16.071 1.00 91.56 75 PHE A O 1
ATOM 594 N N . ASP A 1 76 ? 6.941 4.869 14.793 1.00 93.12 76 ASP A N 1
ATOM 595 C CA . ASP A 1 76 ? 5.574 5.160 14.387 1.00 93.12 76 ASP A CA 1
ATOM 596 C C . ASP A 1 76 ? 5.181 4.370 13.146 1.00 93.12 76 ASP A C 1
ATOM 598 O O . ASP A 1 76 ? 5.942 4.253 12.184 1.00 93.12 76 ASP A O 1
ATOM 602 N N . VAL A 1 77 ? 3.955 3.864 13.163 1.00 92.25 77 VAL A N 1
ATOM 603 C CA . VAL A 1 77 ? 3.322 3.167 12.054 1.00 92.25 77 VAL A CA 1
ATOM 604 C C . VAL A 1 77 ? 2.070 3.927 11.657 1.00 92.25 77 VAL A C 1
ATOM 606 O O . VAL A 1 77 ? 1.251 4.304 12.495 1.00 92.25 77 VAL A O 1
ATOM 609 N N . LYS A 1 78 ? 1.920 4.122 10.350 1.00 93.88 78 LYS A N 1
ATOM 610 C CA . LYS A 1 78 ? 0.714 4.638 9.718 1.00 93.88 78 LYS A CA 1
ATOM 611 C C . LYS A 1 78 ? 0.247 3.618 8.697 1.00 93.88 78 LYS A C 1
ATOM 613 O O . LYS A 1 78 ? 0.927 3.404 7.697 1.00 93.88 78 LYS A O 1
ATOM 618 N N . GLN A 1 79 ? -0.903 3.005 8.942 1.00 91.50 79 GLN A N 1
ATOM 619 C CA . GLN A 1 79 ? -1.475 1.999 8.052 1.00 91.50 79 GLN A CA 1
ATOM 620 C C . GLN A 1 79 ? -2.908 2.351 7.674 1.00 91.50 79 GLN A C 1
ATOM 622 O O . GLN A 1 79 ? -3.624 2.990 8.442 1.00 91.50 79 GLN A O 1
ATOM 627 N N . SER A 1 80 ? -3.319 1.942 6.477 1.00 92.12 80 SER A N 1
ATOM 628 C CA . SER A 1 80 ? -4.723 1.996 6.069 1.00 92.12 80 SER A CA 1
ATOM 629 C C . SER A 1 80 ? -5.348 0.620 6.239 1.00 92.12 80 SER A C 1
ATOM 631 O O . SER A 1 80 ? -4.701 -0.379 5.937 1.00 92.12 80 SER A O 1
ATOM 633 N N . ASP A 1 81 ? -6.596 0.572 6.687 1.00 93.00 81 ASP A N 1
ATOM 634 C CA . ASP A 1 81 ? -7.377 -0.663 6.775 1.00 93.00 81 ASP A CA 1
ATOM 635 C C . ASP A 1 81 ? -8.842 -0.381 6.399 1.00 93.00 81 ASP A C 1
ATOM 637 O O . ASP A 1 81 ? -9.246 0.761 6.146 1.00 93.00 81 ASP A O 1
ATOM 641 N N . MET A 1 82 ? -9.642 -1.434 6.330 1.00 94.06 82 MET A N 1
ATOM 642 C CA . MET A 1 82 ? -11.076 -1.387 6.109 1.00 94.06 82 MET A CA 1
ATOM 643 C C . MET A 1 82 ? -11.784 -2.099 7.260 1.00 94.06 82 MET A C 1
ATOM 645 O O . MET A 1 82 ? -11.378 -3.171 7.693 1.00 94.06 82 MET A O 1
ATOM 649 N N . PHE A 1 83 ? -12.861 -1.516 7.755 1.00 95.44 83 PHE A N 1
ATOM 650 C CA . PHE A 1 83 ? -13.768 -2.165 8.693 1.00 95.44 83 PHE A CA 1
ATOM 651 C C . PHE A 1 83 ? -15.141 -2.258 8.050 1.00 95.44 83 PHE A C 1
ATOM 653 O O . PHE A 1 83 ? -15.457 -1.511 7.126 1.00 95.44 83 PHE A O 1
ATOM 660 N N . PHE A 1 84 ? -15.952 -3.186 8.527 1.00 95.12 84 PHE A N 1
ATOM 661 C CA . PHE A 1 84 ? -17.325 -3.350 8.097 1.00 95.12 84 PHE A CA 1
ATOM 662 C C . PHE A 1 84 ? -18.238 -3.075 9.273 1.00 95.12 84 PHE A C 1
ATOM 664 O O . PHE A 1 84 ? -17.977 -3.549 10.381 1.00 95.12 84 PHE A O 1
ATOM 671 N N . THR A 1 85 ? -19.299 -2.318 9.027 1.00 95.25 85 THR A N 1
ATOM 672 C CA . THR A 1 85 ? -20.316 -2.035 10.034 1.00 95.25 85 THR A CA 1
ATOM 673 C C . THR A 1 85 ? -21.716 -2.278 9.499 1.00 95.25 85 THR A C 1
ATOM 675 O O . THR A 1 85 ? -22.003 -2.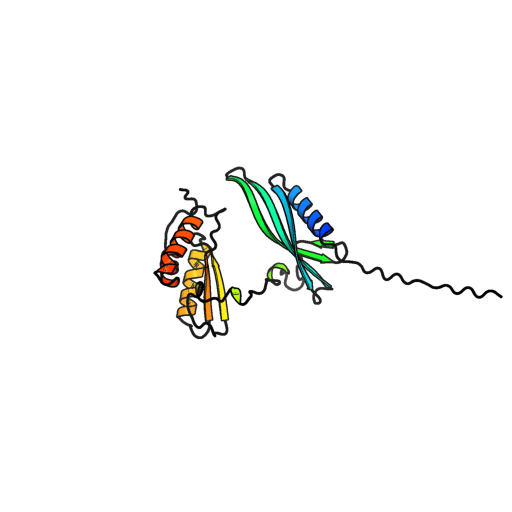031 8.323 1.00 95.25 85 THR A O 1
ATOM 678 N N . LYS A 1 86 ? -22.579 -2.791 10.370 1.00 93.06 86 LYS A N 1
ATOM 679 C CA . LYS A 1 86 ? -24.017 -2.906 10.159 1.00 93.06 86 LYS A CA 1
ATOM 680 C C . LYS A 1 86 ? -24.696 -2.820 11.516 1.00 93.06 86 LYS A C 1
ATOM 682 O O . LYS A 1 86 ? -24.373 -3.598 12.412 1.00 93.06 86 LYS A O 1
ATOM 687 N N . ASP A 1 87 ? -25.639 -1.894 11.655 1.00 88.12 87 ASP A N 1
ATOM 688 C CA . ASP A 1 87 ? -26.262 -1.577 12.942 1.00 88.12 87 ASP A CA 1
ATOM 689 C C . ASP A 1 87 ? -25.162 -1.351 14.007 1.00 88.12 87 ASP A C 1
ATOM 691 O O . ASP A 1 87 ? -24.201 -0.627 13.752 1.00 88.12 87 ASP A O 1
ATOM 695 N N . ASN A 1 88 ? -25.221 -2.038 15.150 1.00 87.62 88 ASN A N 1
ATOM 696 C CA . ASN A 1 88 ? -24.210 -1.941 16.214 1.00 87.62 88 ASN A CA 1
ATOM 697 C C . ASN A 1 88 ? -23.058 -2.959 16.081 1.00 87.62 88 ASN A C 1
ATOM 699 O O . ASN A 1 88 ? -22.310 -3.177 17.034 1.00 87.62 88 ASN A O 1
ATOM 703 N N . LEU A 1 89 ? -22.931 -3.638 14.939 1.00 92.75 89 LEU A N 1
ATOM 704 C CA . LEU A 1 89 ? -21.887 -4.633 14.703 1.00 92.75 89 LEU A CA 1
ATOM 705 C C . LEU A 1 89 ? -20.730 -4.003 13.940 1.00 92.75 89 LEU A C 1
ATOM 707 O O . LEU A 1 89 ? -20.936 -3.397 12.893 1.00 92.75 89 LEU A O 1
ATOM 711 N N . ILE A 1 90 ? -19.508 -4.214 14.428 1.00 95.31 90 ILE A N 1
ATOM 712 C CA . ILE A 1 90 ? -18.275 -3.836 13.737 1.00 95.31 90 ILE A CA 1
ATOM 713 C C . ILE A 1 90 ? -17.400 -5.080 13.611 1.00 95.31 90 ILE A C 1
ATOM 715 O O . ILE A 1 90 ? -17.210 -5.821 14.575 1.00 95.31 90 ILE A O 1
ATOM 719 N N . THR A 1 91 ? -16.843 -5.300 12.425 1.00 93.88 91 THR A N 1
ATOM 720 C CA . THR A 1 91 ? -15.867 -6.363 12.178 1.00 93.88 91 THR A CA 1
ATOM 721 C C . THR A 1 91 ? -14.766 -5.878 11.242 1.00 93.88 91 THR A C 1
ATOM 723 O O . THR A 1 91 ? -14.991 -5.044 10.368 1.00 93.88 91 THR A O 1
ATOM 726 N N . ASN A 1 92 ? -13.557 -6.404 11.407 1.00 91.75 92 ASN A N 1
ATOM 727 C CA . ASN A 1 92 ? -12.479 -6.275 10.428 1.00 91.75 92 ASN A CA 1
ATOM 728 C C . ASN A 1 92 ? -12.455 -7.457 9.444 1.00 91.75 92 ASN A C 1
ATOM 730 O O . ASN A 1 92 ? -11.723 -7.413 8.463 1.00 91.75 92 ASN A O 1
ATOM 734 N N . GLU A 1 93 ? -13.259 -8.492 9.675 1.00 92.00 93 GLU A N 1
ATOM 735 C CA . GLU A 1 93 ? -13.336 -9.687 8.844 1.00 92.00 93 GLU A CA 1
ATOM 736 C C . GLU A 1 93 ? -14.792 -9.925 8.436 1.00 92.00 93 GLU A C 1
ATOM 738 O O . GLU A 1 93 ? -15.654 -10.197 9.275 1.00 92.00 93 GLU A O 1
ATOM 743 N N . LEU A 1 94 ? -15.075 -9.810 7.141 1.00 92.38 94 LEU A N 1
ATOM 744 C CA . LEU A 1 94 ? -16.385 -10.117 6.576 1.00 92.38 94 LEU A CA 1
ATOM 745 C C . LEU A 1 94 ? -16.159 -11.011 5.365 1.00 92.38 94 LEU A C 1
ATOM 747 O O . LEU A 1 94 ? -15.665 -10.547 4.342 1.00 92.38 94 LEU A O 1
ATOM 751 N N . ALA A 1 95 ? -16.463 -12.299 5.498 1.00 92.19 95 ALA A N 1
ATOM 752 C CA . ALA A 1 95 ? -16.228 -13.289 4.454 1.00 92.19 95 ALA A CA 1
ATOM 753 C C . ALA A 1 95 ? -17.529 -13.701 3.758 1.00 92.19 95 ALA A C 1
ATOM 755 O O . ALA A 1 95 ? -18.570 -13.869 4.394 1.00 92.19 95 ALA A O 1
ATOM 756 N N . ASP A 1 96 ? -17.460 -13.901 2.444 1.00 88.69 96 ASP A N 1
ATOM 757 C CA . ASP A 1 96 ? -18.546 -14.499 1.673 1.00 88.69 96 ASP A CA 1
ATOM 758 C C . ASP A 1 96 ? -18.562 -16.013 1.917 1.00 88.69 96 ASP A C 1
ATOM 760 O O . ASP A 1 96 ? -17.656 -16.740 1.507 1.00 88.69 96 ASP A O 1
ATOM 764 N N . ALA A 1 97 ? -19.619 -16.503 2.562 1.00 91.19 97 ALA A N 1
ATOM 765 C CA . ALA A 1 97 ? -19.757 -17.914 2.911 1.00 91.19 97 ALA A CA 1
ATOM 766 C C . ALA A 1 97 ? -19.758 -18.868 1.698 1.00 91.19 97 ALA A C 1
ATOM 768 O O . ALA A 1 97 ? -19.476 -20.052 1.859 1.00 91.19 97 ALA A O 1
ATOM 769 N N . LYS A 1 98 ? -20.067 -18.392 0.483 1.00 91.06 98 LYS A N 1
ATOM 770 C CA . LYS A 1 98 ? -20.122 -19.235 -0.722 1.00 91.06 98 LYS A CA 1
ATOM 771 C C . LYS A 1 98 ? -18.750 -19.511 -1.318 1.00 91.06 98 LYS A C 1
ATOM 773 O O . LYS A 1 98 ? -18.560 -20.553 -1.935 1.00 91.06 98 LYS A O 1
ATOM 778 N N . ASN A 1 99 ? -17.822 -18.563 -1.207 1.00 89.31 99 ASN A N 1
ATOM 779 C CA . ASN A 1 99 ? -16.504 -18.660 -1.842 1.00 89.31 99 ASN A CA 1
ATOM 780 C C . ASN A 1 99 ? -15.331 -18.514 -0.859 1.00 89.31 99 ASN A C 1
ATOM 782 O O . ASN A 1 99 ? -14.182 -18.635 -1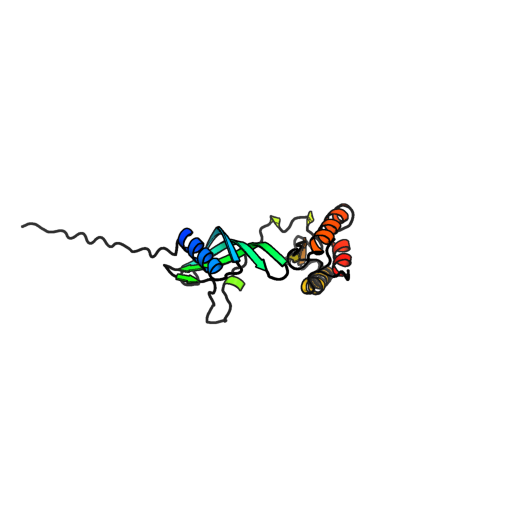.279 1.00 89.31 99 ASN A O 1
ATOM 786 N N . GLY A 1 100 ? -15.610 -18.261 0.421 1.00 89.19 100 GLY A N 1
ATOM 787 C CA . GLY A 1 100 ? -14.629 -18.135 1.494 1.00 89.19 100 GLY A CA 1
ATOM 788 C C . GLY A 1 100 ? -13.767 -16.873 1.435 1.00 89.19 100 GLY A C 1
ATOM 789 O O . GLY A 1 100 ? -12.871 -16.728 2.260 1.00 89.19 100 GLY A O 1
ATOM 790 N N . LYS A 1 101 ? -13.991 -15.963 0.478 1.00 89.88 101 LYS A N 1
ATOM 791 C CA . LYS A 1 101 ? -13.165 -14.759 0.325 1.00 89.88 101 LYS A CA 1
ATOM 792 C C . LYS A 1 101 ? -13.590 -13.687 1.312 1.00 89.88 101 LYS A C 1
ATOM 794 O O . LYS A 1 101 ? -14.781 -13.388 1.429 1.00 89.88 101 LYS A O 1
ATOM 799 N N . ASN A 1 102 ? -12.612 -13.053 1.952 1.00 91.19 102 ASN A N 1
ATOM 800 C CA . ASN A 1 102 ? -12.858 -11.843 2.716 1.00 91.19 102 ASN A CA 1
ATOM 801 C C . ASN A 1 102 ? -13.171 -10.689 1.749 1.00 91.19 102 ASN A C 1
ATOM 803 O O . ASN A 1 102 ? -12.519 -10.508 0.718 1.00 91.19 102 ASN A O 1
ATOM 807 N N . LEU A 1 103 ? -14.184 -9.889 2.071 1.00 90.94 103 LEU A N 1
ATOM 808 C CA . LEU A 1 103 ? -14.599 -8.742 1.275 1.00 90.94 103 LEU A CA 1
ATOM 809 C C . LEU A 1 103 ? -13.483 -7.697 1.130 1.00 90.94 103 LEU A C 1
ATOM 811 O O . LEU A 1 103 ? -13.448 -7.021 0.104 1.00 90.94 103 LEU A O 1
ATOM 815 N N . LYS A 1 104 ? -12.528 -7.608 2.064 1.00 90.00 104 LYS A N 1
ATOM 816 C CA . LYS A 1 104 ? -11.311 -6.784 1.934 1.00 90.00 104 LYS A CA 1
ATOM 817 C C . LYS A 1 104 ? -10.494 -7.118 0.689 1.00 90.00 104 LYS A C 1
ATOM 819 O O . LYS A 1 104 ? -9.955 -6.216 0.051 1.00 90.00 104 LYS A O 1
ATOM 824 N N . ASP A 1 105 ? -10.448 -8.390 0.302 1.00 86.00 105 ASP A N 1
ATOM 825 C CA . ASP A 1 105 ? -9.679 -8.841 -0.862 1.00 86.00 105 ASP A CA 1
ATOM 826 C C . ASP A 1 105 ? -10.333 -8.425 -2.182 1.00 86.00 105 ASP A C 1
ATOM 828 O O . ASP A 1 105 ? -9.680 -8.355 -3.229 1.00 86.00 105 ASP A O 1
ATOM 832 N N . VAL A 1 106 ? -11.639 -8.161 -2.140 1.00 85.31 106 VAL A N 1
ATOM 833 C CA . VAL A 1 106 ? -12.467 -7.868 -3.311 1.00 85.31 106 VAL A CA 1
ATOM 834 C C . VAL A 1 106 ? -12.735 -6.367 -3.434 1.00 85.31 106 VAL A C 1
ATOM 836 O O . VAL A 1 106 ? -12.731 -5.827 -4.541 1.00 85.31 106 VAL A O 1
ATOM 839 N N . LEU A 1 107 ? -12.920 -5.673 -2.310 1.00 85.88 107 LEU A N 1
ATOM 840 C CA . LEU A 1 107 ? -13.185 -4.237 -2.226 1.00 85.88 107 LEU A CA 1
ATOM 841 C C . LEU A 1 107 ? -11.880 -3.437 -2.292 1.00 85.88 107 LEU A C 1
ATOM 843 O O . LEU A 1 107 ? -11.508 -2.700 -1.380 1.00 85.88 107 LEU A O 1
ATOM 847 N N . LYS A 1 108 ? -11.169 -3.579 -3.412 1.00 78.38 108 LYS A N 1
ATOM 848 C CA . LYS A 1 108 ? -9.945 -2.821 -3.669 1.00 78.38 108 LYS A CA 1
ATOM 849 C C . LYS A 1 108 ? -10.279 -1.387 -4.093 1.00 78.38 108 LYS A C 1
ATOM 851 O O . LYS A 1 108 ? -11.204 -1.185 -4.886 1.00 78.38 108 LYS A O 1
ATOM 856 N N . PRO A 1 109 ? -9.530 -0.377 -3.615 1.00 75.75 109 PRO A N 1
ATOM 857 C CA . PRO A 1 109 ? -9.693 0.986 -4.094 1.00 75.75 109 PRO A CA 1
ATOM 858 C C . PRO A 1 109 ? -9.444 1.045 -5.604 1.00 75.75 109 PRO A C 1
ATOM 860 O O . PRO A 1 109 ? -8.518 0.425 -6.130 1.00 75.75 109 PRO A O 1
ATOM 863 N N . LYS A 1 110 ? -10.283 1.803 -6.310 1.00 80.88 110 LYS A N 1
ATOM 864 C CA . LYS A 1 110 ? -10.068 2.082 -7.729 1.00 80.88 110 LYS A CA 1
ATOM 865 C C . LYS A 1 110 ? -8.958 3.119 -7.855 1.00 80.88 110 LYS A C 1
ATOM 867 O O . LYS A 1 110 ? -9.031 4.174 -7.227 1.00 80.88 110 LYS A O 1
ATOM 872 N N . LEU A 1 111 ? -7.955 2.827 -8.677 1.00 86.94 111 LEU A N 1
ATOM 873 C CA . LEU A 1 111 ? -6.932 3.809 -9.022 1.00 86.94 111 LEU A CA 1
ATOM 874 C C . LEU A 1 111 ? -7.560 4.935 -9.849 1.00 86.94 111 LEU A C 1
ATOM 876 O O . LEU A 1 111 ? -8.375 4.693 -10.741 1.00 86.94 111 LEU A O 1
ATOM 880 N N . THR A 1 112 ? -7.188 6.171 -9.532 1.00 89.88 112 THR A N 1
ATOM 881 C CA . THR A 1 112 ? -7.604 7.358 -10.284 1.00 89.88 112 THR A CA 1
ATOM 882 C C . THR A 1 112 ? -6.689 7.584 -11.488 1.00 89.88 112 THR A C 1
ATOM 884 O O . THR A 1 112 ? -5.608 7.001 -11.587 1.00 89.88 112 THR A O 1
ATOM 887 N N . ALA A 1 113 ? -7.097 8.470 -12.402 1.00 91.62 113 ALA A N 1
ATOM 888 C CA . ALA A 1 113 ? -6.306 8.823 -13.584 1.00 91.62 113 ALA A CA 1
ATOM 889 C C . ALA A 1 113 ? -4.893 9.349 -13.244 1.00 91.62 113 ALA A C 1
ATOM 891 O O . ALA A 1 113 ? -3.971 9.177 -14.036 1.00 91.62 113 ALA A O 1
ATOM 892 N N . ASN A 1 114 ? -4.706 9.920 -12.047 1.00 93.19 114 ASN A N 1
ATOM 893 C CA . ASN A 1 114 ? -3.443 10.517 -11.596 1.00 93.19 114 ASN A CA 1
ATOM 894 C C . ASN A 1 114 ? -2.285 9.508 -11.497 1.00 93.19 114 ASN A C 1
ATOM 896 O O . ASN A 1 114 ? -1.122 9.906 -11.573 1.00 93.19 114 ASN A O 1
ATOM 900 N N . TYR A 1 115 ? -2.597 8.215 -11.356 1.00 94.88 115 TYR A N 1
ATOM 901 C CA . TYR A 1 115 ? -1.601 7.141 -11.313 1.00 94.88 115 TYR A CA 1
ATOM 902 C C . TYR A 1 115 ? -1.088 6.707 -12.697 1.00 94.88 115 TYR A C 1
ATOM 904 O O . TYR A 1 115 ? -0.221 5.843 -12.794 1.00 94.88 115 TYR A O 1
ATOM 912 N N . TYR A 1 116 ? -1.629 7.279 -13.775 1.00 95.69 116 TYR A N 1
ATOM 913 C CA . TYR A 1 116 ? -1.278 6.944 -15.157 1.00 95.69 116 TYR A CA 1
ATOM 914 C C . TYR A 1 116 ? -0.594 8.122 -15.862 1.00 95.69 116 TYR A C 1
ATOM 916 O O . TYR A 1 116 ? -0.932 8.455 -16.998 1.00 95.69 116 TYR A O 1
ATOM 924 N N . ASN A 1 117 ? 0.342 8.781 -15.177 1.00 93.81 117 ASN A N 1
ATOM 925 C CA . ASN A 1 117 ? 1.053 9.949 -15.699 1.00 93.81 117 ASN A CA 1
ATOM 926 C C . ASN A 1 117 ? 2.353 9.577 -16.434 1.00 93.81 117 ASN A C 1
ATOM 928 O O . ASN A 1 117 ? 2.860 8.463 -16.323 1.00 93.81 117 ASN A O 1
ATOM 932 N N . ASP A 1 118 ? 2.891 10.516 -17.204 1.00 93.19 118 ASP A N 1
ATOM 933 C CA . ASP A 1 118 ? 4.042 10.259 -18.074 1.00 93.19 118 ASP A CA 1
ATOM 934 C C . ASP A 1 118 ? 5.358 10.073 -17.317 1.00 93.19 118 ASP A C 1
ATOM 936 O O . ASP A 1 118 ? 6.213 9.326 -17.784 1.00 93.19 118 ASP A O 1
ATOM 940 N N . GLU A 1 119 ? 5.496 10.682 -16.139 1.00 92.44 119 GLU A N 1
ATOM 941 C CA . GLU A 1 119 ? 6.698 10.575 -15.302 1.00 92.44 119 GLU A CA 1
ATOM 942 C C . GLU A 1 119 ? 6.914 9.149 -14.784 1.00 92.44 119 GLU A C 1
ATOM 944 O O . GLU A 1 119 ? 8.048 8.708 -14.631 1.00 92.44 119 GLU A O 1
ATOM 949 N N . HIS A 1 120 ? 5.824 8.417 -14.545 1.00 95.62 120 HIS A N 1
ATOM 950 C CA . HIS A 1 120 ? 5.859 7.054 -14.010 1.00 95.62 120 HIS A CA 1
ATOM 951 C C . HIS A 1 120 ? 5.690 5.993 -15.101 1.00 95.62 120 HIS A C 1
ATOM 953 O O . HIS A 1 120 ? 5.703 4.800 -14.806 1.00 95.62 120 HIS A O 1
ATOM 959 N N . PHE A 1 121 ? 5.501 6.389 -16.362 1.00 96.50 121 PHE A N 1
ATOM 960 C CA . PHE A 1 121 ? 5.327 5.454 -17.468 1.00 96.50 121 PHE A CA 1
ATOM 961 C C . PHE A 1 121 ? 6.640 4.728 -17.794 1.00 96.50 121 PHE A C 1
ATOM 963 O O . PHE A 1 121 ? 7.674 5.357 -18.007 1.00 96.50 121 PHE A O 1
ATOM 970 N N . VAL A 1 122 ? 6.585 3.397 -17.896 1.00 96.62 122 VAL A N 1
ATOM 971 C CA . VAL A 1 122 ? 7.774 2.557 -18.118 1.00 96.62 122 VAL A CA 1
ATOM 972 C C . VAL A 1 122 ? 7.775 1.928 -19.511 1.00 96.62 122 VAL A C 1
ATOM 974 O O . VAL A 1 122 ? 8.737 2.093 -20.261 1.00 96.62 122 VAL A O 1
ATOM 977 N N . VAL A 1 123 ? 6.728 1.167 -19.866 1.00 96.75 123 VAL A N 1
ATOM 978 C CA . VAL A 1 123 ? 6.676 0.387 -21.122 1.00 96.75 123 VAL A CA 1
ATOM 979 C C . VAL A 1 123 ? 5.240 0.199 -21.627 1.00 96.75 123 VAL A C 1
ATOM 981 O O . VAL A 1 123 ? 4.285 0.226 -20.847 1.00 96.75 123 VAL A O 1
ATOM 984 N N . GLY A 1 124 ? 5.102 -0.110 -22.921 1.00 96.88 124 GLY A N 1
ATOM 985 C CA . GLY A 1 124 ? 3.855 -0.574 -23.543 1.00 96.88 124 GLY A CA 1
ATOM 986 C C . GLY A 1 124 ? 3.091 0.529 -24.276 1.00 96.88 124 GLY A C 1
ATOM 987 O O . GLY A 1 124 ? 3.663 1.547 -24.654 1.00 96.88 124 GLY A O 1
ATOM 988 N N . ASN A 1 125 ? 1.794 0.330 -24.504 1.00 97.19 125 ASN A N 1
ATOM 989 C CA . ASN A 1 125 ? 0.928 1.333 -25.129 1.00 97.19 125 ASN A CA 1
ATOM 990 C C . ASN A 1 125 ? 0.015 1.977 -24.078 1.00 97.19 125 ASN A C 1
ATOM 992 O O . ASN A 1 125 ? -0.850 1.305 -23.512 1.00 97.19 125 ASN A O 1
ATOM 996 N N . LYS A 1 126 ? 0.156 3.291 -23.851 1.00 96.38 126 LYS A N 1
ATOM 997 C CA . LYS A 1 126 ? -0.646 4.060 -22.876 1.00 96.38 126 LYS A CA 1
ATOM 998 C C . LYS A 1 126 ? -2.165 3.967 -23.113 1.00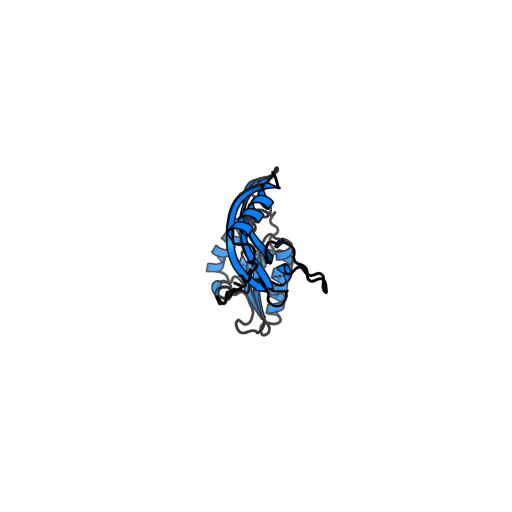 96.38 126 LYS A C 1
ATOM 1000 O O . LYS A 1 126 ? -2.944 4.147 -22.175 1.00 96.38 126 LYS A O 1
ATOM 1005 N N . ASN A 1 127 ? -2.578 3.633 -24.338 1.00 95.44 127 ASN A N 1
ATOM 1006 C CA . ASN A 1 127 ? -3.972 3.455 -24.758 1.00 95.44 127 ASN A CA 1
ATOM 1007 C C . ASN A 1 127 ? -4.429 1.986 -24.775 1.00 95.44 127 ASN A C 1
ATOM 1009 O O . ASN A 1 127 ? -5.530 1.685 -25.228 1.00 95.44 127 ASN A O 1
ATOM 1013 N N . SER A 1 128 ? -3.593 1.059 -24.309 1.00 96.00 128 SER A N 1
ATOM 1014 C CA . SER A 1 128 ? -3.941 -0.358 -24.234 1.00 96.00 128 SER A CA 1
ATOM 1015 C C . SER A 1 128 ? -5.087 -0.633 -23.253 1.00 96.00 128 SER A C 1
ATOM 1017 O O . SER A 1 128 ? -5.358 0.137 -22.327 1.00 96.00 128 SER A O 1
ATOM 1019 N N . LYS A 1 129 ? -5.753 -1.777 -23.455 1.00 94.88 129 LYS A N 1
ATOM 1020 C CA . LYS A 1 129 ? -6.867 -2.233 -22.613 1.00 94.88 129 LYS A CA 1
ATOM 1021 C C . LYS A 1 129 ? -6.443 -2.455 -21.159 1.00 94.88 129 LYS A C 1
ATOM 1023 O O . LYS A 1 129 ? -7.221 -2.167 -20.253 1.00 94.88 129 LYS A O 1
ATOM 1028 N N . TYR A 1 130 ? -5.245 -2.994 -20.937 1.00 96.12 130 TYR A N 1
ATOM 1029 C CA . TYR A 1 130 ? -4.756 -3.335 -19.604 1.00 96.12 130 TYR A CA 1
ATOM 1030 C C . TYR A 1 130 ? -3.707 -2.323 -19.138 1.00 96.12 130 TYR A C 1
ATOM 1032 O O . TYR A 1 130 ? -2.602 -2.266 -19.666 1.00 96.12 130 TYR A O 1
ATOM 1040 N N . LYS A 1 131 ? -4.039 -1.536 -18.114 1.00 96.00 131 LYS A N 1
ATOM 1041 C CA . LYS A 1 131 ? -3.119 -0.564 -17.515 1.00 96.00 131 LYS A CA 1
ATOM 1042 C C . LYS A 1 131 ? -2.705 -1.033 -16.130 1.00 96.00 131 LYS A C 1
ATOM 1044 O O . LYS A 1 131 ? -3.556 -1.200 -15.258 1.00 96.00 131 LYS A O 1
ATOM 1049 N N . ILE A 1 132 ? -1.412 -1.257 -15.943 1.00 96.31 132 ILE A N 1
ATOM 1050 C CA . ILE A 1 132 ? -0.840 -1.824 -14.723 1.00 96.31 132 ILE A CA 1
ATOM 1051 C C . ILE A 1 132 ? -0.086 -0.715 -13.997 1.00 96.31 132 ILE A C 1
ATOM 1053 O O . ILE A 1 132 ? 0.773 -0.069 -14.589 1.00 96.31 132 ILE A O 1
ATOM 1057 N N . VAL A 1 133 ? -0.400 -0.513 -12.720 1.00 96.88 133 VAL A N 1
ATOM 1058 C CA . VAL A 1 133 ? 0.372 0.357 -11.827 1.00 96.88 133 VAL A CA 1
ATOM 1059 C C . VAL A 1 133 ? 1.073 -0.533 -10.814 1.00 96.88 133 VAL A C 1
ATOM 1061 O O . VAL A 1 133 ? 0.422 -1.338 -10.148 1.00 96.88 133 VAL A O 1
ATOM 1064 N N . ILE A 1 134 ? 2.390 -0.406 -10.726 1.00 96.75 134 ILE A N 1
ATOM 1065 C CA . ILE A 1 134 ? 3.236 -1.181 -9.825 1.00 96.75 134 ILE A CA 1
ATOM 1066 C C . ILE A 1 134 ? 3.729 -0.250 -8.723 1.00 96.75 134 ILE A C 1
ATOM 1068 O O . ILE A 1 134 ? 4.386 0.743 -9.014 1.00 96.75 134 ILE A O 1
ATOM 1072 N N . PHE A 1 135 ? 3.436 -0.597 -7.472 1.00 95.62 135 PHE A N 1
ATOM 1073 C CA . PHE A 1 135 ? 4.124 -0.051 -6.305 1.00 95.62 135 PHE A CA 1
ATOM 1074 C C . PHE A 1 135 ? 5.066 -1.122 -5.797 1.00 95.62 135 PHE A C 1
ATOM 1076 O O . PHE A 1 135 ? 4.631 -2.246 -5.537 1.00 95.62 135 PHE A O 1
ATOM 1083 N N . SER A 1 136 ? 6.345 -0.802 -5.680 1.00 96.62 136 SER A N 1
ATOM 1084 C CA . SER A 1 136 ? 7.325 -1.830 -5.349 1.00 96.62 136 SER A CA 1
ATOM 1085 C C . SER A 1 136 ? 8.578 -1.259 -4.727 1.00 96.62 136 SER A C 1
ATOM 1087 O O . SER A 1 136 ? 8.985 -0.136 -5.016 1.00 96.62 136 SER A O 1
ATOM 1089 N N . ASP A 1 137 ? 9.199 -2.094 -3.910 1.00 95.75 137 ASP A N 1
ATOM 1090 C CA . ASP A 1 137 ? 10.465 -1.832 -3.253 1.00 95.75 137 ASP A CA 1
ATOM 1091 C C . ASP A 1 137 ? 11.582 -2.576 -4.009 1.00 95.75 137 ASP A C 1
ATOM 1093 O O . ASP A 1 137 ? 11.449 -3.791 -4.200 1.00 95.75 137 ASP A O 1
ATOM 1097 N N . PRO A 1 138 ? 12.669 -1.907 -4.440 1.00 94.31 138 PRO A N 1
ATOM 1098 C CA . PRO A 1 138 ? 13.782 -2.552 -5.144 1.00 94.31 138 PRO A CA 1
ATOM 1099 C C . PRO A 1 138 ? 14.492 -3.646 -4.333 1.00 94.31 138 PRO A C 1
ATOM 1101 O O . PRO A 1 138 ? 15.145 -4.504 -4.920 1.00 94.31 138 PRO A O 1
ATOM 1104 N N . LEU A 1 139 ? 14.362 -3.656 -3.003 1.00 95.12 139 LEU A N 1
ATOM 1105 C CA . LEU A 1 139 ? 14.967 -4.659 -2.122 1.00 95.12 139 LEU A CA 1
ATOM 1106 C C . LEU A 1 139 ? 13.999 -5.755 -1.673 1.00 95.12 139 LEU A C 1
ATOM 1108 O O . LEU A 1 139 ? 14.439 -6.725 -1.060 1.00 95.12 139 LEU A O 1
ATOM 1112 N N . CYS A 1 140 ? 12.706 -5.656 -1.996 1.00 94.94 140 CYS A N 1
ATOM 1113 C CA . CYS A 1 140 ? 11.759 -6.722 -1.687 1.00 94.94 140 CYS A CA 1
ATOM 1114 C C . CYS A 1 140 ? 12.014 -7.936 -2.600 1.00 94.94 140 CYS A C 1
ATOM 1116 O O . CYS A 1 140 ? 11.899 -7.788 -3.820 1.00 94.94 140 CYS A O 1
ATOM 1118 N N . PRO A 1 141 ? 12.275 -9.143 -2.053 1.00 92.94 141 PRO A N 1
ATOM 1119 C CA . PRO A 1 141 ? 12.552 -10.332 -2.864 1.00 92.94 141 PRO A CA 1
ATOM 1120 C C . PRO A 1 141 ? 11.441 -10.644 -3.874 1.00 92.94 141 PRO A C 1
ATOM 1122 O O . PRO A 1 141 ? 11.704 -10.855 -5.051 1.00 92.94 141 PRO A O 1
ATOM 1125 N N . VAL A 1 142 ? 10.178 -10.546 -3.448 1.00 94.81 142 VAL A N 1
ATOM 1126 C CA . VAL A 1 142 ? 9.024 -10.780 -4.331 1.00 94.81 142 VAL A CA 1
ATOM 1127 C C . VAL A 1 142 ? 8.958 -9.744 -5.456 1.00 94.81 142 VAL A C 1
ATOM 1129 O O . VAL A 1 142 ? 8.608 -10.079 -6.586 1.00 94.81 142 VAL A O 1
ATOM 1132 N N . CYS A 1 143 ? 9.295 -8.480 -5.177 1.00 95.75 143 CYS A N 1
ATOM 1133 C CA . CYS A 1 143 ? 9.330 -7.444 -6.209 1.00 95.75 143 CYS A CA 1
ATOM 1134 C C . CYS A 1 143 ? 10.486 -7.659 -7.195 1.00 95.75 143 CYS A C 1
ATOM 1136 O O . CYS A 1 143 ? 10.281 -7.450 -8.390 1.00 95.75 143 CYS A O 1
ATOM 1138 N N . LYS A 1 144 ? 11.658 -8.100 -6.717 1.00 93.81 144 LYS A N 1
ATOM 1139 C CA . LYS A 1 144 ? 12.813 -8.455 -7.558 1.00 93.81 144 LYS A CA 1
ATOM 1140 C C . LYS A 1 144 ? 12.490 -9.545 -8.569 1.00 93.81 144 LYS A C 1
ATOM 1142 O O . LYS A 1 144 ? 12.935 -9.442 -9.707 1.00 93.81 144 LYS A O 1
ATOM 1147 N N . ASP A 1 145 ? 11.654 -10.506 -8.197 1.00 92.94 145 ASP A N 1
ATOM 1148 C CA . ASP A 1 145 ? 11.204 -11.542 -9.125 1.00 92.94 145 ASP A CA 1
ATOM 1149 C C . ASP A 1 145 ? 10.082 -11.027 -10.044 1.00 92.94 145 ASP A C 1
ATOM 1151 O O . ASP A 1 145 ? 10.155 -11.114 -11.271 1.00 92.94 145 ASP A O 1
ATOM 1155 N N . ALA A 1 146 ? 9.032 -10.440 -9.465 1.00 95.75 146 ALA A N 1
ATOM 1156 C CA . ALA A 1 146 ? 7.802 -10.141 -10.194 1.00 95.75 146 ALA A CA 1
ATOM 1157 C C . ALA A 1 146 ? 7.917 -8.944 -11.151 1.00 95.75 146 ALA A C 1
ATOM 1159 O O . ALA A 1 146 ? 7.367 -8.986 -12.254 1.00 95.75 146 ALA A O 1
ATOM 1160 N N . VAL A 1 147 ? 8.586 -7.857 -10.748 1.00 96.56 147 VAL A N 1
ATOM 1161 C CA . VAL A 1 147 ? 8.612 -6.614 -11.537 1.00 96.56 147 VAL A CA 1
ATOM 1162 C C . VAL A 1 147 ? 9.320 -6.824 -12.879 1.00 96.56 147 VAL A C 1
ATOM 1164 O O . VAL A 1 147 ? 8.700 -6.518 -13.905 1.00 96.56 147 VAL A O 1
ATOM 1167 N N . PRO A 1 148 ? 10.537 -7.402 -12.942 1.00 95.44 148 PRO A N 1
ATOM 1168 C CA . PRO A 1 148 ? 11.198 -7.671 -14.218 1.00 95.44 148 PRO A CA 1
ATOM 1169 C C . PRO A 1 148 ? 10.370 -8.568 -15.142 1.00 95.44 148 PRO A C 1
ATOM 1171 O O . PRO A 1 148 ? 10.312 -8.329 -16.350 1.00 95.44 148 PRO A O 1
ATOM 1174 N N . ASP A 1 149 ? 9.685 -9.573 -14.602 1.00 95.81 149 ASP A N 1
ATOM 1175 C CA . ASP A 1 149 ? 8.895 -10.507 -15.405 1.00 95.81 149 ASP A CA 1
ATOM 1176 C C . ASP A 1 149 ? 7.603 -9.887 -15.950 1.00 95.81 149 ASP A C 1
ATOM 1178 O O . ASP A 1 149 ? 7.242 -10.127 -17.113 1.00 95.81 149 ASP A O 1
ATOM 1182 N N . ILE A 1 150 ? 6.949 -9.012 -15.180 1.00 96.75 150 ILE A N 1
ATOM 1183 C CA . ILE A 1 150 ? 5.834 -8.193 -15.671 1.00 96.75 150 ILE A CA 1
ATOM 1184 C C . ILE A 1 150 ? 6.319 -7.285 -16.806 1.00 96.75 150 ILE A C 1
ATOM 1186 O O . ILE A 1 150 ? 5.711 -7.273 -17.881 1.00 96.75 150 ILE A O 1
ATOM 1190 N N . LEU A 1 151 ? 7.432 -6.568 -16.614 1.00 96.50 151 LEU A N 1
ATOM 1191 C CA . LEU A 1 151 ? 7.984 -5.665 -17.627 1.00 96.50 151 LEU A CA 1
ATOM 1192 C C . LEU A 1 151 ? 8.333 -6.419 -18.918 1.00 96.50 151 LEU A C 1
ATOM 1194 O O . LEU A 1 151 ? 7.881 -6.025 -19.996 1.00 96.50 151 LEU A O 1
ATOM 1198 N N . LYS A 1 152 ? 9.043 -7.552 -18.824 1.00 95.75 152 LYS A N 1
ATOM 1199 C CA . LYS A 1 152 ? 9.354 -8.426 -19.971 1.00 95.75 152 LYS A CA 1
ATOM 1200 C C . LYS A 1 152 ? 8.089 -8.884 -20.698 1.00 95.75 152 LYS A C 1
ATOM 1202 O O . LYS A 1 152 ? 8.057 -8.899 -21.930 1.00 95.75 152 LYS A O 1
ATOM 1207 N N . SER A 1 153 ? 7.042 -9.249 -19.961 1.00 96.69 153 SER A N 1
ATOM 1208 C CA . SER A 1 153 ? 5.779 -9.726 -20.536 1.00 96.69 153 SER A CA 1
ATOM 1209 C C . SER A 1 153 ? 5.048 -8.638 -21.322 1.00 96.69 153 SER A C 1
ATOM 1211 O O . SER A 1 153 ? 4.540 -8.908 -22.417 1.00 96.69 153 SER A O 1
ATOM 1213 N N . VAL A 1 154 ? 5.034 -7.402 -20.811 1.00 97.38 154 VAL A N 1
ATOM 1214 C CA . VAL A 1 154 ? 4.422 -6.254 -21.497 1.00 97.38 154 VAL A CA 1
ATOM 1215 C C . VAL A 1 154 ? 5.265 -5.805 -22.690 1.00 97.38 154 VAL A C 1
ATOM 1217 O O . VAL A 1 154 ? 4.698 -5.523 -23.742 1.00 97.38 154 VAL A O 1
ATOM 1220 N N . ILE A 1 155 ? 6.599 -5.834 -22.599 1.00 95.62 155 ILE A N 1
ATOM 1221 C CA . ILE A 1 155 ? 7.496 -5.561 -23.739 1.00 95.62 155 ILE A CA 1
ATOM 1222 C C . ILE A 1 155 ? 7.233 -6.529 -24.898 1.00 95.62 155 ILE A C 1
ATOM 1224 O O . ILE A 1 155 ? 7.207 -6.109 -26.051 1.00 95.62 155 ILE A O 1
ATOM 1228 N N . LYS A 1 156 ? 6.987 -7.813 -24.606 1.00 97.25 156 LYS A N 1
ATOM 1229 C CA . LYS A 1 156 ? 6.611 -8.814 -25.619 1.00 97.25 156 LYS A CA 1
ATOM 1230 C C . LYS A 1 156 ? 5.195 -8.613 -26.178 1.00 97.25 156 LYS A C 1
ATOM 1232 O O . LYS A 1 156 ? 4.877 -9.156 -27.230 1.00 97.25 156 LYS A O 1
ATOM 1237 N N . ASN A 1 157 ? 4.334 -7.863 -25.487 1.00 96.06 157 ASN A N 1
ATOM 1238 C CA . ASN A 1 157 ? 2.927 -7.656 -25.845 1.00 96.06 157 ASN A CA 1
ATOM 1239 C C . ASN A 1 157 ? 2.502 -6.173 -25.725 1.00 96.06 157 ASN A C 1
ATOM 1241 O O . ASN A 1 157 ? 1.517 -5.871 -25.039 1.00 96.06 157 ASN A O 1
ATOM 1245 N N . PRO A 1 158 ? 3.185 -5.229 -26.395 1.00 93.88 158 PRO A N 1
ATOM 1246 C CA . PRO A 1 158 ? 3.060 -3.802 -26.091 1.00 93.88 158 PRO A CA 1
ATOM 1247 C C . PRO A 1 158 ? 1.690 -3.220 -26.463 1.00 93.88 158 PRO A C 1
ATOM 1249 O O . PRO A 1 158 ? 1.277 -2.207 -25.914 1.00 93.88 158 PRO A O 1
ATOM 1252 N N . THR A 1 159 ? 0.946 -3.863 -27.367 1.00 96.75 159 THR A N 1
ATOM 1253 C CA . THR A 1 159 ? -0.417 -3.452 -27.736 1.00 96.75 159 THR A CA 1
ATOM 1254 C C . THR A 1 159 ? -1.469 -3.865 -26.706 1.00 96.75 159 THR A C 1
ATOM 1256 O O . THR A 1 159 ? -2.544 -3.267 -26.656 1.00 96.75 159 THR A O 1
ATOM 1259 N N . LYS A 1 160 ? -1.179 -4.871 -25.869 1.00 97.25 160 LYS A N 1
ATOM 1260 C CA . LYS A 1 160 ? -2.135 -5.415 -24.894 1.00 97.25 160 LYS A CA 1
ATOM 1261 C C . LYS A 1 160 ? -2.108 -4.662 -23.572 1.00 97.25 160 LYS A C 1
ATOM 1263 O O . LYS A 1 160 ? -3.164 -4.534 -22.954 1.00 97.25 160 LYS A O 1
ATOM 1268 N N . ALA A 1 161 ? -0.939 -4.180 -23.150 1.00 97.81 161 ALA A N 1
ATOM 1269 C CA . ALA A 1 161 ? -0.778 -3.566 -21.841 1.00 97.81 161 ALA A CA 1
ATOM 1270 C C . ALA A 1 161 ? 0.220 -2.397 -21.814 1.00 97.81 161 ALA A C 1
ATOM 1272 O O . ALA A 1 161 ? 1.047 -2.237 -22.714 1.00 97.81 161 ALA A O 1
ATOM 1273 N N . ALA A 1 162 ? 0.141 -1.604 -20.747 1.00 98.00 162 ALA A N 1
ATOM 1274 C CA . ALA A 1 162 ? 1.126 -0.601 -20.364 1.00 98.00 162 ALA A CA 1
ATOM 1275 C C . ALA A 1 162 ? 1.381 -0.625 -18.858 1.00 98.00 162 ALA A C 1
ATOM 1277 O O . ALA A 1 162 ? 0.490 -0.975 -18.077 1.00 98.00 162 ALA A O 1
ATOM 1278 N N . VAL A 1 163 ? 2.598 -0.241 -18.475 1.00 98.19 163 VAL A N 1
ATOM 1279 C CA . VAL A 1 163 ? 3.062 -0.241 -17.086 1.00 98.19 163 VAL A CA 1
ATOM 1280 C C . VAL A 1 163 ? 3.454 1.162 -16.653 1.00 98.19 163 VAL A C 1
ATOM 1282 O O . VAL A 1 163 ? 4.224 1.839 -17.336 1.00 98.19 163 VAL A O 1
ATOM 1285 N N . TRP A 1 164 ? 2.959 1.537 -15.478 1.00 98.06 164 TRP A N 1
ATOM 1286 C CA . TRP A 1 164 ? 3.423 2.658 -14.680 1.00 98.06 164 TRP A CA 1
ATOM 1287 C C . TRP A 1 164 ? 4.028 2.125 -13.386 1.00 98.06 164 TRP A C 1
ATOM 1289 O O . TRP A 1 164 ? 3.479 1.196 -12.790 1.00 98.06 164 TRP A O 1
ATOM 1299 N N . HIS A 1 165 ? 5.150 2.681 -12.952 1.00 97.56 165 HIS A N 1
ATOM 1300 C CA . HIS A 1 165 ? 5.882 2.207 -11.780 1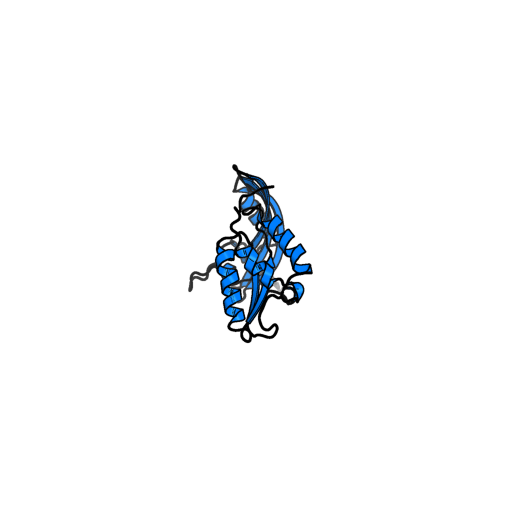.00 97.56 165 HIS A CA 1
ATOM 1301 C C . HIS A 1 165 ? 6.120 3.340 -10.791 1.00 97.56 165 HIS A C 1
ATOM 1303 O O . HIS A 1 165 ? 6.475 4.448 -11.178 1.00 97.56 165 HIS A O 1
ATOM 1309 N N . TYR A 1 166 ? 5.894 3.031 -9.519 1.00 96.38 166 TYR A N 1
ATOM 1310 C CA . TYR A 1 166 ? 6.090 3.898 -8.373 1.00 96.38 166 TYR A CA 1
ATOM 1311 C C . TYR A 1 166 ? 7.007 3.189 -7.380 1.00 96.38 166 TYR A C 1
ATOM 1313 O O . TYR A 1 166 ? 6.628 2.193 -6.752 1.00 96.38 166 TYR A O 1
ATOM 1321 N N . SER A 1 167 ? 8.202 3.738 -7.200 1.00 95.25 167 SER A N 1
ATOM 1322 C CA . SER A 1 167 ? 9.123 3.274 -6.172 1.00 95.25 167 SER A CA 1
ATOM 1323 C C . SER A 1 167 ? 8.582 3.560 -4.776 1.00 95.25 167 SER A C 1
ATOM 1325 O O . SER A 1 167 ? 8.322 4.704 -4.402 1.00 95.25 167 SER A O 1
ATOM 1327 N N . TYR A 1 168 ? 8.395 2.493 -4.001 1.00 94.94 168 TYR A N 1
ATOM 1328 C CA . TYR A 1 168 ? 7.795 2.521 -2.673 1.00 94.94 168 TYR A CA 1
ATOM 1329 C C . TYR A 1 168 ? 8.722 1.812 -1.674 1.00 94.94 168 TYR A C 1
ATOM 1331 O O . TYR A 1 168 ? 8.589 0.604 -1.465 1.00 94.94 168 TYR A O 1
ATOM 1339 N N . PRO A 1 169 ? 9.695 2.532 -1.083 1.00 94.38 169 PRO A N 1
ATOM 1340 C CA . PRO A 1 169 ? 10.679 1.929 -0.194 1.00 94.38 169 PRO A CA 1
ATOM 1341 C C . PRO A 1 169 ? 10.045 1.569 1.152 1.00 94.38 169 PRO A C 1
ATOM 1343 O O . PRO A 1 169 ? 9.565 2.439 1.885 1.00 94.38 169 PRO A O 1
ATOM 1346 N N . LEU A 1 170 ? 10.085 0.291 1.524 1.00 92.38 170 LEU A N 1
ATOM 1347 C CA . LEU A 1 170 ? 9.558 -0.218 2.788 1.00 92.38 170 LEU A CA 1
ATOM 1348 C C . LEU A 1 170 ? 10.596 -0.040 3.899 1.00 92.38 170 LEU A C 1
ATOM 1350 O O . LEU A 1 170 ? 11.082 -1.011 4.471 1.00 92.38 170 LEU A O 1
ATOM 1354 N N . ALA A 1 171 ? 10.916 1.214 4.228 1.00 90.25 171 ALA A N 1
ATOM 1355 C CA . ALA A 1 171 ? 12.004 1.601 5.137 1.00 90.25 171 ALA A CA 1
ATOM 1356 C C . ALA A 1 171 ? 12.015 0.869 6.495 1.00 90.25 171 ALA A C 1
ATOM 1358 O O . ALA A 1 171 ? 13.069 0.707 7.103 1.00 90.25 171 ALA A O 1
ATOM 1359 N N . ILE A 1 172 ? 10.849 0.416 6.972 1.00 85.12 172 ILE A N 1
ATOM 1360 C CA . ILE A 1 172 ? 10.714 -0.337 8.227 1.00 85.12 172 ILE A CA 1
ATOM 1361 C C . ILE A 1 172 ? 11.381 -1.719 8.135 1.00 85.12 172 ILE A C 1
ATOM 1363 O O . ILE A 1 172 ? 11.947 -2.188 9.121 1.00 85.12 172 ILE A O 1
ATOM 1367 N N . ILE A 1 173 ? 11.293 -2.391 6.985 1.00 88.00 173 ILE A N 1
ATOM 1368 C CA . ILE A 1 173 ? 11.811 -3.756 6.788 1.00 88.00 173 ILE A CA 1
ATOM 1369 C C . ILE A 1 173 ? 13.004 -3.821 5.829 1.00 88.00 173 ILE A C 1
ATOM 1371 O O . ILE A 1 173 ? 13.767 -4.775 5.909 1.00 88.00 173 ILE A O 1
ATOM 1375 N N . HIS A 1 174 ? 13.205 -2.802 4.991 1.00 92.00 174 HIS A N 1
ATOM 1376 C CA . HIS A 1 174 ? 14.353 -2.654 4.097 1.00 92.00 174 HIS A CA 1
ATOM 1377 C C . HIS A 1 174 ? 14.986 -1.259 4.290 1.00 92.00 174 HIS A C 1
ATOM 1379 O O . HIS A 1 174 ? 14.757 -0.358 3.474 1.00 92.00 174 HIS A O 1
ATOM 1385 N N . PRO A 1 175 ? 15.739 -1.021 5.382 1.00 92.19 175 PRO A N 1
ATOM 1386 C CA . PRO A 1 175 ? 16.336 0.285 5.687 1.00 92.19 175 PRO A CA 1
ATOM 1387 C C . PRO A 1 175 ? 17.257 0.850 4.594 1.00 92.19 175 PRO A C 1
ATOM 1389 O O . PRO A 1 175 ? 17.370 2.072 4.495 1.00 92.19 175 PRO A O 1
ATOM 1392 N N . ALA A 1 176 ? 17.857 0.012 3.743 1.00 93.69 176 ALA A N 1
ATOM 1393 C CA . ALA A 1 176 ? 18.662 0.468 2.606 1.00 93.69 176 ALA A CA 1
ATOM 1394 C C . ALA A 1 176 ? 17.820 0.982 1.415 1.00 93.69 176 ALA A C 1
ATOM 1396 O O . ALA A 1 176 ? 18.294 1.775 0.597 1.00 93.69 176 ALA A O 1
ATOM 1397 N N . SER A 1 177 ? 16.547 0.580 1.316 1.00 95.00 177 SER A N 1
ATOM 1398 C CA . SER A 1 177 ? 15.684 0.874 0.164 1.00 95.00 177 SER A CA 1
ATOM 1399 C C . SER A 1 177 ? 15.472 2.375 -0.104 1.00 95.00 177 SER A C 1
ATOM 1401 O O . SER A 1 177 ? 15.584 2.788 -1.261 1.00 95.00 177 SER A O 1
ATOM 1403 N N . PRO A 1 178 ? 15.262 3.250 0.905 1.00 95.25 178 PRO A N 1
ATOM 1404 C CA . PRO A 1 178 ? 15.125 4.691 0.679 1.00 95.25 178 PRO A CA 1
ATOM 1405 C C . PRO A 1 178 ? 16.310 5.336 -0.050 1.00 95.25 178 PRO A C 1
ATOM 1407 O O . PRO A 1 178 ? 16.112 6.247 -0.854 1.00 95.25 178 PRO A O 1
ATOM 1410 N N . ILE A 1 179 ? 17.539 4.880 0.211 1.00 93.88 179 ILE A N 1
ATOM 1411 C CA . ILE A 1 179 ? 18.746 5.412 -0.439 1.00 93.88 179 ILE A CA 1
ATOM 1412 C C . ILE A 1 179 ? 18.767 5.001 -1.909 1.00 93.88 179 ILE A C 1
ATOM 1414 O O . ILE A 1 179 ? 19.043 5.832 -2.776 1.00 93.88 179 ILE A O 1
ATOM 1418 N N . ILE A 1 180 ? 18.412 3.747 -2.191 1.00 94.19 180 ILE A N 1
ATOM 1419 C CA . ILE A 1 180 ? 18.302 3.225 -3.554 1.00 94.19 180 ILE A CA 1
ATOM 1420 C C . ILE A 1 180 ? 17.222 3.990 -4.316 1.00 94.19 180 ILE A C 1
ATOM 1422 O O . ILE A 1 180 ? 17.505 4.551 -5.368 1.00 94.19 180 ILE A O 1
ATOM 1426 N N . VAL A 1 181 ? 16.018 4.130 -3.759 1.00 95.12 181 VAL A N 1
ATOM 1427 C CA . VAL A 1 181 ? 14.938 4.903 -4.394 1.00 95.12 181 VAL A CA 1
ATOM 1428 C C . VAL A 1 181 ? 15.350 6.362 -4.618 1.00 95.12 181 VAL A C 1
ATOM 1430 O O . VAL A 1 181 ? 15.064 6.941 -5.663 1.00 95.12 181 VAL A O 1
ATOM 1433 N N . LYS A 1 182 ? 16.095 6.977 -3.694 1.00 95.12 182 LYS A N 1
ATOM 1434 C CA . LYS A 1 182 ? 16.641 8.326 -3.907 1.00 95.12 182 LYS A CA 1
ATOM 1435 C C . LYS A 1 182 ? 17.619 8.371 -5.086 1.00 95.12 182 LYS A C 1
ATOM 1437 O O . LYS A 1 182 ? 17.570 9.322 -5.866 1.00 95.12 182 LYS A O 1
ATOM 1442 N N . ALA A 1 183 ? 18.492 7.373 -5.228 1.00 94.25 183 ALA A N 1
ATOM 1443 C CA . ALA A 1 183 ? 19.399 7.267 -6.368 1.00 94.25 183 ALA A CA 1
ATOM 1444 C C . ALA A 1 183 ? 18.630 7.080 -7.687 1.00 94.25 183 ALA A C 1
ATOM 1446 O O . ALA A 1 183 ? 18.947 7.748 -8.672 1.00 94.25 183 ALA A O 1
ATOM 1447 N N . GLU A 1 184 ? 17.580 6.257 -7.688 1.00 94.25 184 GLU A N 1
ATOM 1448 C CA . GLU A 1 184 ? 16.685 6.057 -8.833 1.00 94.25 184 GLU A CA 1
ATOM 1449 C C . GLU A 1 184 ? 16.079 7.383 -9.298 1.00 94.25 184 GLU A C 1
ATOM 1451 O O . GLU A 1 184 ? 16.223 7.751 -10.461 1.00 94.25 184 GLU A O 1
ATOM 1456 N N . LEU A 1 185 ? 15.487 8.154 -8.379 1.00 93.19 185 LEU A N 1
ATOM 1457 C CA . LEU A 1 185 ? 14.861 9.444 -8.686 1.00 93.19 185 LEU A CA 1
ATOM 1458 C C . LEU A 1 185 ? 15.853 10.473 -9.251 1.00 93.19 185 LEU A C 1
ATOM 1460 O O . LEU A 1 185 ? 15.487 11.315 -10.073 1.00 93.19 185 LEU A O 1
ATOM 1464 N N . VAL A 1 186 ? 17.116 10.437 -8.818 1.00 95.19 186 VAL A N 1
ATOM 1465 C CA . VAL A 1 186 ? 18.169 11.307 -9.366 1.00 95.19 186 VAL A CA 1
ATOM 1466 C C . VAL A 1 186 ? 18.561 10.868 -10.778 1.00 95.19 186 VAL A C 1
ATOM 1468 O O . VAL A 1 186 ? 18.718 11.720 -11.656 1.00 95.19 186 VAL A O 1
ATOM 1471 N N . LEU A 1 187 ? 18.698 9.561 -11.011 1.00 94.88 187 LEU A N 1
ATOM 1472 C CA . LEU A 1 187 ? 19.050 8.999 -12.316 1.00 94.88 187 LEU A CA 1
ATOM 1473 C C . LEU A 1 187 ? 17.919 9.146 -13.339 1.00 94.88 187 LEU A C 1
ATOM 1475 O O . LEU A 1 187 ? 18.204 9.418 -14.504 1.00 94.88 187 LEU A O 1
ATOM 1479 N N . ALA A 1 188 ? 16.657 9.064 -12.909 1.00 92.06 188 ALA A N 1
ATOM 1480 C CA . ALA A 1 188 ? 15.471 9.186 -13.763 1.00 92.06 188 ALA A CA 1
ATOM 1481 C C . ALA A 1 188 ? 15.380 10.541 -14.485 1.00 92.06 188 ALA A C 1
ATOM 1483 O O . ALA A 1 188 ? 14.717 10.664 -15.509 1.00 92.06 188 ALA A O 1
ATOM 1484 N N . LYS A 1 189 ? 16.113 11.560 -14.011 1.00 92.12 189 LYS A N 1
ATOM 1485 C CA . LYS A 1 189 ? 16.245 12.858 -14.695 1.00 92.12 189 LYS A CA 1
ATOM 1486 C C . LYS A 1 189 ? 17.084 12.800 -15.974 1.00 92.12 189 LYS A C 1
ATOM 1488 O O . LYS A 1 189 ? 17.102 13.766 -16.730 1.00 92.12 189 LYS A O 1
ATOM 1493 N N . LYS A 1 190 ? 17.854 11.727 -16.167 1.00 93.81 190 LYS A N 1
ATOM 1494 C CA . LYS A 1 190 ? 18.853 11.588 -17.240 1.00 93.81 190 LYS A CA 1
ATOM 1495 C C . LYS A 1 190 ? 18.738 10.274 -18.005 1.00 93.81 190 LYS A C 1
ATOM 1497 O O . LYS A 1 190 ? 19.204 10.197 -19.134 1.00 93.81 190 LYS A O 1
ATOM 1502 N N . VAL A 1 191 ? 18.170 9.249 -17.379 1.00 93.81 191 VAL A N 1
ATOM 1503 C CA . VAL A 1 191 ? 18.099 7.882 -17.893 1.00 93.81 191 VAL A CA 1
ATOM 1504 C C . VAL A 1 191 ? 16.636 7.437 -17.876 1.00 93.81 191 VAL A C 1
ATOM 1506 O O . VAL A 1 191 ? 15.947 7.710 -16.891 1.00 93.81 191 VAL A O 1
ATOM 1509 N N . PRO A 1 192 ? 16.140 6.750 -18.921 1.00 92.44 192 PRO A N 1
ATOM 1510 C CA . PRO A 1 192 ? 14.790 6.200 -18.917 1.00 92.44 192 PRO A CA 1
ATOM 1511 C C . PRO A 1 192 ? 14.548 5.299 -17.701 1.00 92.44 192 PRO A C 1
ATOM 1513 O O . PRO A 1 192 ? 15.356 4.414 -17.419 1.00 92.44 192 PRO A O 1
ATOM 1516 N N . LEU A 1 193 ? 13.406 5.477 -17.024 1.00 92.31 193 LEU A N 1
ATOM 1517 C CA . LEU A 1 193 ? 13.065 4.751 -15.794 1.00 92.31 193 LEU A CA 1
ATOM 1518 C C . LEU A 1 193 ? 13.238 3.235 -15.945 1.00 92.31 193 LEU A C 1
ATOM 1520 O O . LEU A 1 193 ? 13.829 2.593 -15.085 1.00 92.31 193 LEU A O 1
ATOM 1524 N N . ARG A 1 194 ? 12.830 2.675 -17.088 1.00 92.25 194 ARG A N 1
ATOM 1525 C CA . ARG A 1 194 ? 13.011 1.254 -17.412 1.00 92.25 194 ARG A CA 1
ATOM 1526 C C . ARG A 1 194 ? 14.448 0.762 -17.204 1.00 92.25 194 ARG A C 1
ATOM 1528 O O . ARG A 1 194 ? 14.643 -0.267 -16.572 1.00 92.25 194 ARG A O 1
ATOM 1535 N N . GLU A 1 195 ? 15.433 1.468 -17.755 1.00 93.12 195 GLU A N 1
ATOM 1536 C CA . GLU A 1 195 ? 16.838 1.045 -17.677 1.00 93.12 195 GLU A CA 1
ATOM 1537 C C . GLU A 1 195 ? 17.364 1.087 -16.242 1.00 93.12 195 GLU A C 1
ATOM 1539 O O . GLU A 1 195 ? 18.258 0.323 -15.877 1.00 93.12 195 GLU A O 1
ATOM 1544 N N . ILE A 1 196 ? 16.806 1.982 -15.424 1.00 94.19 196 ILE A N 1
ATOM 1545 C CA . ILE A 1 196 ? 17.125 2.071 -14.005 1.00 94.19 196 ILE A CA 1
ATOM 1546 C C . ILE A 1 196 ? 16.522 0.872 -13.273 1.00 94.19 196 ILE A C 1
ATOM 1548 O O . ILE A 1 196 ? 17.254 0.178 -12.572 1.00 94.19 196 ILE A O 1
ATOM 1552 N N . LEU A 1 197 ? 15.236 0.574 -13.495 1.00 93.81 197 LEU A N 1
ATOM 1553 C CA . LEU A 1 197 ? 14.556 -0.568 -12.875 1.00 93.81 197 LEU A CA 1
ATOM 1554 C C . LEU A 1 197 ? 15.244 -1.897 -13.226 1.00 93.81 197 LEU A C 1
ATOM 1556 O O . LEU A 1 197 ? 15.524 -2.683 -12.323 1.00 93.81 197 LEU A O 1
ATOM 1560 N N . ASP A 1 198 ? 15.593 -2.120 -14.499 1.00 89.44 198 ASP A N 1
ATOM 1561 C CA . ASP A 1 198 ? 16.291 -3.336 -14.951 1.00 89.44 198 ASP A CA 1
ATOM 1562 C C . ASP A 1 198 ? 17.613 -3.563 -14.187 1.00 89.44 198 ASP A C 1
ATOM 1564 O O . ASP A 1 198 ? 17.976 -4.701 -13.892 1.00 89.44 198 ASP A O 1
ATOM 1568 N N . LYS A 1 199 ? 18.324 -2.487 -13.821 1.00 91.69 199 LYS A N 1
ATOM 1569 C CA . LYS A 1 199 ? 19.560 -2.562 -13.025 1.00 91.69 199 LYS A CA 1
ATOM 1570 C C . LYS A 1 199 ? 19.284 -2.715 -11.534 1.00 91.69 199 LYS A C 1
ATOM 1572 O O . LYS A 1 199 ? 19.910 -3.540 -10.879 1.00 91.69 199 LYS A O 1
ATOM 1577 N N . PHE A 1 200 ? 18.363 -1.921 -10.996 1.00 92.50 200 PHE A N 1
ATOM 1578 C CA . PHE A 1 200 ? 18.156 -1.786 -9.555 1.00 92.50 200 PHE A CA 1
ATOM 1579 C C . PHE A 1 200 ? 17.557 -3.052 -8.949 1.00 92.50 200 PHE A C 1
ATOM 1581 O O . PHE A 1 200 ? 18.006 -3.493 -7.894 1.00 92.50 200 PHE A O 1
ATOM 1588 N N . TYR A 1 201 ? 16.622 -3.697 -9.651 1.00 92.62 201 TYR A N 1
ATOM 1589 C CA . TYR A 1 201 ? 16.111 -5.005 -9.235 1.00 92.62 201 TYR A CA 1
ATOM 1590 C C . TYR A 1 201 ? 17.157 -6.125 -9.352 1.00 92.62 201 TYR A C 1
ATOM 1592 O O . TYR A 1 201 ? 17.012 -7.154 -8.698 1.00 92.62 201 TYR A O 1
ATOM 1600 N N . GLY A 1 202 ? 18.222 -5.920 -10.134 1.00 88.00 202 GLY A N 1
ATOM 1601 C CA . GLY A 1 202 ? 19.338 -6.855 -10.276 1.00 88.00 202 GLY A CA 1
ATOM 1602 C C . GLY A 1 202 ? 20.450 -6.694 -9.235 1.00 88.00 202 GLY A C 1
ATOM 1603 O O . GLY A 1 202 ? 21.368 -7.509 -9.215 1.00 88.00 202 GLY A O 1
ATOM 1604 N N . PHE A 1 203 ? 20.410 -5.665 -8.383 1.00 89.25 203 PHE A N 1
ATOM 1605 C CA . PHE A 1 203 ? 21.449 -5.462 -7.376 1.00 89.25 203 PHE A CA 1
ATOM 1606 C C . PHE A 1 203 ? 21.314 -6.431 -6.205 1.00 89.25 203 PHE A C 1
ATOM 1608 O O . PHE A 1 203 ? 20.245 -6.565 -5.604 1.00 89.25 203 PHE A O 1
ATOM 1615 N N . ASP A 1 204 ? 22.431 -7.047 -5.829 1.00 89.31 204 ASP A N 1
ATOM 1616 C CA . ASP A 1 204 ? 22.550 -7.840 -4.612 1.00 89.31 204 ASP A CA 1
ATOM 1617 C C . ASP A 1 204 ? 23.041 -6.949 -3.465 1.00 89.31 204 ASP A C 1
ATOM 1619 O O . ASP A 1 204 ? 24.237 -6.769 -3.246 1.00 89.31 204 ASP A O 1
ATOM 1623 N N . ILE A 1 205 ? 22.088 -6.288 -2.810 1.00 90.12 205 ILE A N 1
ATOM 1624 C CA . ILE A 1 205 ? 22.314 -5.403 -1.664 1.00 90.12 205 ILE A CA 1
ATOM 1625 C C . ILE A 1 205 ? 21.572 -6.003 -0.478 1.00 90.12 205 ILE A C 1
ATOM 1627 O O . ILE A 1 205 ? 20.404 -6.387 -0.612 1.00 90.12 205 ILE A O 1
ATOM 1631 N N . ASN A 1 206 ? 22.234 -6.044 0.680 1.00 90.75 206 ASN A N 1
ATOM 1632 C CA . ASN A 1 206 ? 21.611 -6.489 1.918 1.00 90.75 206 ASN A CA 1
ATOM 1633 C C . ASN A 1 206 ? 20.479 -5.514 2.302 1.00 90.75 206 ASN A C 1
ATOM 1635 O O . ASN A 1 206 ? 20.755 -4.345 2.577 1.00 90.75 206 ASN A O 1
ATOM 1639 N N . PRO A 1 207 ? 19.211 -5.965 2.380 1.00 88.19 207 PRO A N 1
ATOM 1640 C CA . PRO A 1 207 ? 18.098 -5.087 2.725 1.00 88.19 207 PRO A CA 1
ATOM 1641 C C . PRO A 1 207 ? 18.233 -4.420 4.094 1.00 88.19 207 PRO A C 1
ATOM 1643 O O . PRO A 1 207 ? 17.688 -3.333 4.287 1.00 88.19 207 PRO A O 1
ATOM 1646 N N . GLU A 1 208 ? 18.956 -5.052 5.023 1.00 88.25 208 GLU A N 1
ATOM 1647 C CA . GLU A 1 208 ? 19.172 -4.574 6.391 1.00 88.25 208 GLU A CA 1
ATOM 1648 C C . GLU A 1 208 ? 20.335 -3.582 6.531 1.00 88.25 208 GLU A C 1
ATOM 1650 O O . GLU A 1 208 ? 20.557 -3.071 7.632 1.00 88.25 208 GLU A O 1
ATOM 1655 N N . GLU A 1 209 ? 21.068 -3.299 5.450 1.00 89.06 209 GLU A N 1
ATOM 1656 C CA . GLU A 1 209 ? 22.187 -2.359 5.471 1.00 89.06 209 GLU A CA 1
ATOM 1657 C C . GLU A 1 209 ? 21.726 -0.959 5.911 1.00 89.06 209 GLU A C 1
ATOM 1659 O O . GLU A 1 209 ? 20.659 -0.464 5.532 1.00 89.06 209 GLU A O 1
ATOM 1664 N N . LYS A 1 210 ? 22.534 -0.332 6.766 1.00 82.88 210 LYS A N 1
ATOM 1665 C CA . LYS A 1 210 ? 22.314 1.014 7.298 1.00 82.88 210 LYS A CA 1
ATOM 1666 C C . LYS A 1 210 ? 23.566 1.837 7.026 1.00 82.88 210 LYS A C 1
ATOM 1668 O O . LYS A 1 210 ? 24.667 1.326 7.216 1.00 82.88 210 LYS A O 1
ATOM 1673 N N . ASN A 1 211 ? 23.370 3.086 6.610 1.00 63.31 211 ASN A N 1
ATOM 1674 C CA . ASN A 1 211 ? 24.439 4.086 6.565 1.00 63.31 211 ASN A CA 1
ATOM 1675 C C . ASN A 1 211 ? 24.892 4.484 7.970 1.00 63.31 211 ASN A C 1
ATOM 1677 O O . ASN A 1 211 ? 24.015 4.538 8.866 1.00 63.31 211 ASN A O 1
#

Foldseek 3Di:
DDDDDDDPPPPPPPLDWDDPVRVFVVVQVVQVVDVQKAWDGKAWPDWDFDVVPVRKIKTKIWTWIWGADPVPGIDIDIDIAIWIIDRDDIGSFDADPVPRDTVRVVPDDDDDPVQLDPLQWAAADSPAPAEEEDEDFLPDPVCLPPVVVVRVVCNVVRNHYTYGYDYDHPCVQQVCRVVLVVVLVVCSVPDRSNVSSVVSSVDDDDSPDDD

Secondary structure (DSSP, 8-state):
---------------PPPPHHHHHHHHHHHHHTSTTEEEEEEEEEEEEEETTTTTEEEEEEEEEEEEEETTTEEEEEEEEEEEEEETTEEES--B-TTT--BHHHH-PPPPPGGGS-GGGEEEE-TTSSEEEEEEE-TT-HHHHHHHHHHHHHHHHSTTTEEEEEEE---TTT-TTHHHHHHHHHHHTTTS-HHHHHHHHTT----TT---

Sequence (211 aa):
MIKKIILTLLTASIAFAASDSEVSDFITDLVKKNPMLTPKSVKILGREKLPKYDNWEAVKVVIEYTANDPKRGKFDVKQSDMFFTKDNLITNELADAKNGKNLKDVLKPKLTANYYNDEHFVVGNKNSKYKIVIFSDPLCPVCKDAVPDILKSVIKNPTKAAVWHYSYPLAIIHPASPIIVKAELVLAKKVPLREILDKFYGFDINPEEKN

Radius of gyration: 24.1 Å; chains: 1; bounding box: 94×32×53 Å

pLDDT: mean 89.56, std 12.48, range [39.69, 98.19]